Protein AF-A0A2E9RRQ6-F1 (afdb_monomer)

Structure (mmCIF, N/CA/C/O backbone):
data_AF-A0A2E9RRQ6-F1
#
_entry.id   AF-A0A2E9RRQ6-F1
#
loop_
_atom_site.group_PDB
_atom_site.id
_atom_site.type_symbol
_atom_site.label_atom_id
_atom_site.label_alt_id
_atom_site.label_comp_id
_atom_site.label_asym_id
_atom_site.label_entity_id
_atom_site.label_seq_id
_atom_site.pdbx_PDB_ins_code
_atom_site.Cartn_x
_atom_site.Cartn_y
_atom_site.Cartn_z
_atom_site.occupancy
_atom_site.B_iso_or_equiv
_atom_site.auth_seq_id
_atom_site.auth_comp_id
_atom_site.auth_asym_id
_atom_site.auth_atom_id
_atom_site.pdbx_PDB_model_num
ATOM 1 N N . LYS A 1 1 ? 25.629 -6.943 -10.499 1.00 50.38 1 LYS A N 1
ATOM 2 C CA . LYS A 1 1 ? 24.497 -6.344 -11.249 1.00 50.38 1 LYS A CA 1
ATOM 3 C C . LYS A 1 1 ? 23.713 -5.480 -10.271 1.00 50.38 1 LYS A C 1
ATOM 5 O O . LYS A 1 1 ? 23.382 -5.986 -9.208 1.00 50.38 1 LYS A O 1
ATOM 10 N N . GLY A 1 2 ? 23.540 -4.186 -10.554 1.00 58.75 2 GLY A N 1
ATOM 11 C CA . GLY A 1 2 ? 22.683 -3.321 -9.734 1.00 58.75 2 GLY A CA 1
ATOM 12 C C . GLY A 1 2 ? 21.208 -3.732 -9.848 1.00 58.75 2 GLY A C 1
ATOM 13 O O . GLY A 1 2 ? 20.888 -4.549 -10.717 1.00 58.75 2 GLY A O 1
ATOM 14 N N . PRO A 1 3 ? 20.328 -3.212 -8.980 1.00 72.69 3 PRO A N 1
ATOM 15 C CA . PRO A 1 3 ? 18.893 -3.429 -9.127 1.00 72.69 3 PRO A CA 1
ATOM 16 C C . PRO A 1 3 ? 18.411 -2.808 -10.459 1.00 72.69 3 PRO A C 1
ATOM 18 O O . PRO A 1 3 ? 19.005 -1.837 -10.931 1.00 7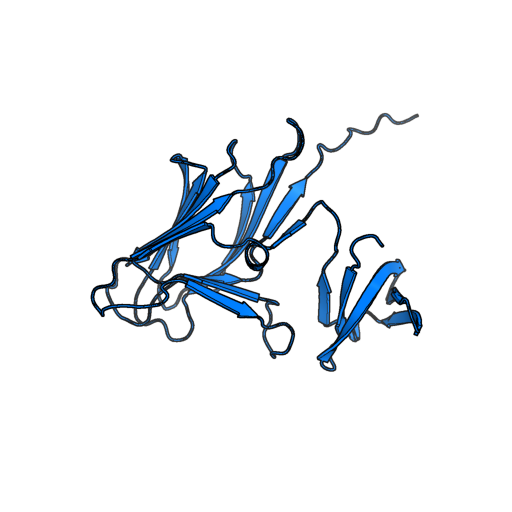2.69 3 PRO A O 1
ATOM 21 N N . MET A 1 4 ? 17.426 -3.438 -11.110 1.00 86.94 4 MET A N 1
ATOM 22 C CA . MET A 1 4 ? 16.889 -3.032 -12.420 1.00 86.94 4 MET A CA 1
ATOM 23 C C . MET A 1 4 ? 15.486 -2.464 -12.258 1.00 86.94 4 MET A C 1
ATOM 25 O O . MET A 1 4 ? 14.703 -3.009 -11.479 1.00 86.94 4 MET A O 1
ATOM 29 N N . ASP A 1 5 ? 15.174 -1.419 -13.021 1.00 90.44 5 ASP A N 1
ATOM 30 C CA . ASP A 1 5 ? 13.829 -0.858 -13.094 1.00 90.44 5 ASP A CA 1
ATOM 31 C C . ASP A 1 5 ? 12.897 -1.875 -13.772 1.00 90.44 5 ASP A C 1
ATOM 33 O O . ASP A 1 5 ? 13.330 -2.655 -14.626 1.00 90.44 5 ASP A O 1
ATOM 37 N N . GLU A 1 6 ? 11.627 -1.886 -13.373 1.00 91.94 6 GLU A N 1
ATOM 38 C CA . GLU A 1 6 ? 10.583 -2.735 -13.950 1.00 91.94 6 GLU A CA 1
ATOM 39 C C . GLU A 1 6 ? 9.545 -1.854 -14.638 1.00 91.94 6 GLU A C 1
ATOM 41 O O . GLU A 1 6 ? 9.095 -0.858 -14.074 1.00 91.94 6 GLU A O 1
ATOM 46 N N . ILE A 1 7 ? 9.145 -2.237 -15.844 1.00 92.06 7 ILE A N 1
ATOM 47 C CA . ILE A 1 7 ? 8.033 -1.617 -16.557 1.00 92.06 7 ILE A CA 1
ATOM 48 C C . ILE A 1 7 ? 6.998 -2.673 -16.910 1.00 92.06 7 ILE A C 1
ATOM 50 O O . ILE A 1 7 ? 7.348 -3.787 -17.306 1.00 92.06 7 ILE A O 1
ATOM 54 N N . GLY A 1 8 ? 5.729 -2.310 -16.775 1.00 91.44 8 GLY A N 1
ATOM 55 C CA . GLY A 1 8 ? 4.613 -3.076 -17.309 1.00 91.44 8 GLY A CA 1
ATOM 56 C C . GLY A 1 8 ? 3.984 -2.334 -18.472 1.00 91.44 8 GLY A C 1
ATOM 57 O O . GLY A 1 8 ? 3.778 -1.122 -18.394 1.00 91.44 8 GLY A O 1
ATOM 58 N N . LEU A 1 9 ? 3.671 -3.058 -19.537 1.00 91.81 9 LEU A N 1
ATOM 59 C CA . LEU A 1 9 ? 2.991 -2.529 -20.711 1.00 91.81 9 LEU A CA 1
ATOM 60 C C . LEU A 1 9 ? 1.482 -2.779 -20.630 1.00 91.81 9 LEU A C 1
ATOM 62 O O . LEU A 1 9 ? 1.013 -3.647 -19.889 1.00 91.81 9 LEU A O 1
ATOM 66 N N . VAL A 1 10 ? 0.716 -2.018 -21.411 1.00 90.12 10 VAL A N 1
ATOM 67 C CA . VAL A 1 10 ? -0.752 -2.148 -21.507 1.00 90.12 10 VAL A CA 1
ATOM 68 C C . VAL A 1 10 ? -1.207 -3.516 -22.026 1.00 90.12 10 VAL A C 1
ATOM 70 O O . VAL A 1 10 ? -2.321 -3.935 -21.738 1.00 90.12 10 VAL A O 1
ATOM 73 N N . ASP A 1 11 ? -0.342 -4.234 -22.746 1.00 88.25 11 ASP A N 1
ATOM 74 C CA . ASP A 1 11 ? -0.597 -5.597 -23.233 1.00 88.25 11 ASP A CA 1
ATOM 75 C C . ASP A 1 11 ? -0.298 -6.695 -22.190 1.00 88.25 11 ASP A C 1
ATOM 77 O O . ASP A 1 11 ? -0.473 -7.882 -22.465 1.00 88.25 11 ASP A O 1
ATOM 81 N N . GLY A 1 12 ? 0.145 -6.310 -20.987 1.00 87.06 12 GLY A N 1
ATOM 82 C CA . GLY A 1 12 ? 0.495 -7.220 -19.896 1.00 87.06 12 GLY A CA 1
ATOM 83 C C . GLY A 1 12 ? 1.952 -7.694 -19.889 1.00 87.06 12 GLY A C 1
ATOM 84 O O . GLY A 1 12 ? 2.351 -8.400 -18.956 1.00 87.06 12 GLY A O 1
ATOM 85 N N . SER A 1 13 ? 2.768 -7.305 -20.872 1.00 90.25 13 SER A N 1
ATOM 86 C CA . SER A 1 13 ? 4.204 -7.601 -20.890 1.00 90.25 13 SER A CA 1
ATOM 87 C C . SER A 1 13 ? 4.929 -6.884 -19.751 1.00 90.25 13 SER A C 1
ATOM 89 O O . SER A 1 13 ? 4.639 -5.729 -19.443 1.00 90.25 13 SER A O 1
ATOM 91 N N . ILE A 1 14 ? 5.912 -7.553 -19.143 1.00 91.69 14 ILE A N 1
ATOM 92 C CA . ILE A 1 14 ? 6.760 -6.980 -18.090 1.00 91.69 14 ILE A CA 1
ATOM 93 C C . ILE A 1 14 ? 8.217 -7.061 -18.537 1.00 91.69 14 ILE A C 1
ATOM 95 O O . ILE A 1 14 ? 8.726 -8.152 -18.801 1.00 91.69 14 ILE A O 1
ATOM 99 N N . LEU A 1 15 ? 8.896 -5.916 -18.579 1.00 92.62 15 LEU A N 1
ATOM 100 C CA . LEU A 1 15 ? 10.305 -5.809 -18.956 1.00 92.62 15 LEU A CA 1
ATOM 101 C C . LEU A 1 15 ? 11.122 -5.235 -17.798 1.00 92.62 15 LEU A C 1
ATOM 103 O O . LEU A 1 15 ? 10.618 -4.468 -16.977 1.00 92.62 15 LEU A O 1
ATOM 107 N N . ARG A 1 16 ? 12.403 -5.614 -17.726 1.00 93.06 16 ARG A N 1
ATOM 108 C CA . ARG A 1 16 ? 13.329 -5.124 -16.697 1.00 93.06 16 ARG A CA 1
ATOM 109 C C . ARG A 1 16 ? 14.632 -4.643 -17.305 1.00 93.06 16 ARG A C 1
ATOM 111 O O . ARG A 1 16 ? 15.228 -5.331 -18.130 1.00 93.06 16 ARG A O 1
ATOM 118 N N . GLY A 1 17 ? 15.099 -3.483 -16.874 1.00 91.69 17 GLY A N 1
ATOM 119 C CA . GLY A 1 17 ? 16.286 -2.863 -17.448 1.00 91.69 17 GLY A CA 1
ATOM 120 C C . GLY A 1 17 ? 16.614 -1.524 -16.813 1.00 91.69 17 GLY A C 1
ATOM 121 O O . GLY A 1 17 ? 16.100 -1.173 -15.753 1.00 91.69 17 GLY A O 1
ATOM 122 N N . LYS A 1 18 ? 17.512 -0.776 -17.447 1.00 91.19 18 LYS A N 1
ATOM 123 C CA . LYS A 1 18 ? 17.811 0.602 -17.052 1.00 91.19 18 LYS A CA 1
ATOM 124 C C . LYS A 1 18 ? 16.865 1.537 -17.797 1.00 91.19 18 LYS A C 1
ATOM 126 O O . LYS A 1 18 ? 16.881 1.532 -19.022 1.00 91.19 18 LYS A O 1
ATOM 131 N N . VAL A 1 19 ? 16.082 2.335 -17.075 1.00 90.81 19 VAL A N 1
ATOM 132 C CA . VAL A 1 19 ? 15.136 3.277 -17.686 1.00 90.81 19 VAL A CA 1
ATOM 133 C C . VAL A 1 19 ? 15.760 4.668 -17.821 1.00 90.81 19 VAL A C 1
ATOM 135 O O . VAL A 1 19 ? 16.215 5.262 -16.837 1.00 90.81 19 VAL A O 1
ATOM 138 N N . GLY A 1 20 ? 15.763 5.178 -19.050 1.00 89.56 20 GLY A N 1
ATOM 139 C CA . GLY A 1 20 ? 15.889 6.590 -19.398 1.00 89.56 20 GLY A CA 1
ATOM 140 C C . GLY A 1 20 ? 14.525 7.160 -19.790 1.00 89.56 20 GLY A C 1
ATOM 141 O O . GLY A 1 20 ? 13.662 6.428 -20.273 1.00 89.56 20 GLY A O 1
ATOM 142 N N . LEU A 1 21 ? 14.325 8.453 -19.544 1.00 86.88 21 LEU A N 1
ATOM 143 C CA . LEU A 1 21 ? 13.133 9.182 -19.973 1.00 86.88 21 LEU A CA 1
ATOM 144 C C . LEU A 1 21 ? 13.556 10.158 -21.069 1.00 86.88 21 LEU A C 1
ATOM 146 O O . LEU A 1 21 ? 14.461 10.957 -20.830 1.00 86.88 21 LEU A O 1
ATOM 150 N N . GLU A 1 22 ? 12.918 10.081 -22.231 1.00 86.69 22 GLU A N 1
ATOM 151 C CA . GLU A 1 22 ? 13.150 10.977 -23.366 1.00 86.69 22 GLU A CA 1
ATOM 152 C C . GLU A 1 22 ? 11.796 11.396 -23.935 1.00 86.69 22 GLU A C 1
ATOM 154 O O . GLU A 1 22 ? 11.050 10.543 -24.406 1.00 86.69 22 GLU A O 1
ATOM 159 N N . ASP A 1 23 ? 11.480 12.690 -23.888 1.00 84.19 23 ASP A N 1
ATOM 160 C CA . ASP A 1 23 ? 10.242 13.285 -24.409 1.00 84.19 23 ASP A CA 1
ATOM 161 C C . ASP A 1 23 ? 8.996 12.389 -24.244 1.00 84.19 23 ASP A C 1
ATOM 163 O O . ASP A 1 23 ? 8.544 12.154 -23.121 1.00 84.19 23 ASP A O 1
ATOM 167 N N . GLU A 1 24 ? 8.446 11.873 -25.351 1.00 86.62 24 GLU A N 1
ATOM 168 C CA . GLU A 1 24 ? 7.221 11.066 -25.395 1.00 86.62 24 GLU A CA 1
ATOM 169 C C . GLU A 1 24 ? 7.442 9.541 -25.258 1.00 86.62 24 GLU A C 1
ATOM 171 O O . GLU A 1 24 ? 6.559 8.739 -25.581 1.00 86.62 24 GLU A O 1
ATOM 176 N N . LYS A 1 25 ? 8.608 9.106 -24.766 1.00 89.56 25 LYS A N 1
ATOM 177 C CA . LYS A 1 25 ? 8.930 7.683 -24.606 1.00 89.56 25 LYS A CA 1
ATOM 178 C C . LYS A 1 25 ? 9.824 7.362 -23.407 1.00 89.56 25 LYS A C 1
ATOM 180 O O . LYS A 1 25 ? 10.592 8.165 -22.878 1.00 89.56 25 LYS A O 1
ATOM 185 N N . ILE A 1 26 ? 9.756 6.098 -23.011 1.00 91.12 26 ILE A N 1
ATOM 186 C CA . ILE A 1 26 ? 10.738 5.436 -22.164 1.00 91.12 26 ILE A CA 1
ATOM 187 C C . ILE A 1 26 ? 11.780 4.761 -23.049 1.00 91.12 26 ILE A C 1
ATOM 189 O O . ILE A 1 26 ? 11.441 3.996 -23.951 1.00 91.12 26 ILE A O 1
ATOM 193 N N . ILE A 1 27 ? 13.052 4.983 -22.725 1.00 93.06 27 ILE A N 1
ATOM 194 C CA . ILE A 1 27 ? 14.171 4.224 -23.279 1.00 93.06 27 ILE A CA 1
ATOM 195 C C . ILE A 1 27 ? 14.565 3.156 -22.268 1.00 93.06 27 ILE A C 1
ATOM 197 O O . ILE A 1 27 ? 15.081 3.463 -21.188 1.00 93.06 27 ILE A O 1
ATOM 201 N N . LEU A 1 28 ? 14.326 1.891 -22.599 1.00 92.69 28 LEU A N 1
ATOM 202 C CA . LEU A 1 28 ? 14.719 0.765 -21.764 1.00 92.69 28 LEU A CA 1
ATOM 203 C C . LEU A 1 28 ? 16.003 0.125 -22.298 1.00 92.69 28 LEU A C 1
ATOM 205 O O . LEU A 1 28 ? 15.992 -0.548 -23.322 1.00 92.69 28 LEU A O 1
ATOM 209 N N . GLY A 1 29 ? 17.090 0.234 -21.536 1.00 91.75 29 GLY A N 1
ATOM 210 C CA . GLY A 1 29 ? 18.272 -0.610 -21.714 1.00 91.75 29 GLY A CA 1
ATOM 211 C C . GLY A 1 29 ? 18.031 -2.003 -21.126 1.00 91.75 29 GLY A C 1
ATOM 212 O O . GLY A 1 29 ? 18.247 -2.215 -19.926 1.00 91.75 29 GLY A O 1
ATOM 213 N N . HIS A 1 30 ? 17.561 -2.941 -21.947 1.00 91.25 30 HIS A N 1
ATOM 214 C CA . HIS A 1 30 ? 17.284 -4.332 -21.601 1.00 91.25 30 HIS A CA 1
ATOM 215 C C . HIS A 1 30 ? 18.533 -5.225 -21.776 1.00 91.25 30 HIS A C 1
ATOM 217 O O . HIS A 1 30 ? 19.213 -5.145 -22.796 1.00 91.25 30 HIS A O 1
ATOM 223 N N . PRO A 1 31 ? 18.829 -6.162 -20.852 1.00 87.25 31 PRO A N 1
ATOM 224 C CA . PRO A 1 31 ? 20.049 -6.979 -20.920 1.00 87.25 31 PRO A CA 1
ATOM 225 C C . PRO A 1 31 ? 20.186 -7.890 -22.149 1.00 87.25 31 PRO A C 1
ATOM 227 O O . PRO A 1 31 ? 21.290 -8.337 -22.437 1.00 87.25 31 PRO A O 1
ATOM 230 N N . VAL A 1 32 ? 19.071 -8.223 -22.807 1.00 88.75 32 VAL A N 1
ATOM 231 C CA . VAL A 1 32 ? 19.022 -9.157 -23.952 1.00 88.75 32 VAL A CA 1
ATOM 232 C C . VAL A 1 32 ? 18.525 -8.486 -25.231 1.00 88.75 32 VAL A C 1
ATOM 234 O O . VAL A 1 32 ? 18.904 -8.894 -26.317 1.00 88.75 32 VAL A O 1
ATOM 237 N N . LEU A 1 33 ? 17.672 -7.468 -25.102 1.00 88.62 33 LEU A N 1
ATOM 238 C CA . LEU A 1 33 ? 17.029 -6.802 -26.243 1.00 88.62 33 LEU A CA 1
ATOM 239 C C . LEU A 1 33 ? 17.749 -5.494 -26.596 1.00 88.62 33 LEU A C 1
ATOM 241 O O . LEU A 1 33 ? 17.264 -4.741 -27.426 1.00 88.62 33 LEU A O 1
ATOM 245 N N . GLU A 1 34 ? 18.874 -5.219 -25.930 1.00 90.44 34 GLU A N 1
ATOM 246 C CA . GLU A 1 34 ? 19.623 -3.968 -26.019 1.00 90.44 34 GLU A CA 1
ATOM 247 C C . GLU A 1 34 ? 18.757 -2.756 -25.663 1.00 90.44 34 GLU A C 1
ATOM 249 O O . GLU A 1 34 ? 18.391 -2.602 -24.500 1.00 90.44 34 GLU A O 1
ATOM 254 N N . THR A 1 35 ? 18.427 -1.899 -26.622 1.00 92.44 35 THR A N 1
ATOM 255 C CA . THR A 1 35 ? 17.617 -0.701 -26.395 1.00 92.44 35 THR A CA 1
ATOM 256 C C . THR A 1 35 ? 16.211 -0.921 -26.931 1.00 92.44 35 THR A C 1
ATOM 258 O O . THR A 1 35 ? 16.030 -1.260 -28.098 1.00 92.44 35 THR A O 1
ATOM 261 N N . VAL A 1 36 ? 15.214 -0.706 -26.076 1.00 92.44 36 VAL A N 1
ATOM 262 C CA . VAL A 1 36 ? 13.797 -0.784 -26.435 1.00 92.44 36 VAL A CA 1
ATOM 263 C C . VAL A 1 36 ? 13.150 0.576 -26.209 1.00 92.44 36 VAL A C 1
ATOM 265 O O . VAL A 1 36 ? 13.147 1.085 -25.086 1.00 92.44 36 VAL A O 1
ATOM 268 N N . ASP A 1 37 ? 12.574 1.125 -27.272 1.00 93.62 37 ASP A N 1
ATOM 269 C CA . ASP A 1 37 ? 11.825 2.379 -27.251 1.00 93.62 37 ASP A CA 1
ATOM 270 C C . ASP A 1 37 ? 10.354 2.091 -26.958 1.00 93.62 37 ASP A C 1
ATOM 272 O O . ASP A 1 37 ? 9.709 1.303 -27.653 1.00 93.62 37 ASP A O 1
ATOM 276 N N . ILE A 1 38 ? 9.824 2.715 -25.909 1.00 93.50 38 ILE A N 1
ATOM 277 C CA . ILE A 1 38 ? 8.493 2.410 -25.383 1.00 93.50 38 ILE A CA 1
ATOM 278 C C . ILE A 1 38 ? 7.701 3.709 -25.284 1.00 93.50 38 ILE A C 1
ATOM 280 O O . ILE A 1 38 ? 7.936 4.490 -24.361 1.00 93.50 38 ILE A O 1
ATOM 284 N N . PRO A 1 39 ? 6.768 3.952 -26.215 1.00 93.25 39 PRO A N 1
ATOM 285 C CA . PRO A 1 39 ? 5.892 5.116 -26.160 1.00 93.25 39 PRO A CA 1
ATOM 286 C C . PRO A 1 39 ? 5.073 5.163 -24.861 1.00 93.25 39 PRO A C 1
ATOM 288 O O . PRO A 1 39 ? 4.692 4.110 -24.330 1.00 93.25 39 PRO A O 1
ATOM 291 N N . TRP A 1 40 ? 4.778 6.362 -24.347 1.00 90.31 40 TRP A N 1
ATOM 292 C CA . TRP A 1 40 ? 4.026 6.518 -23.091 1.00 90.31 40 TRP A CA 1
ATOM 293 C C . TRP A 1 40 ? 2.658 5.839 -23.118 1.00 90.31 40 TRP A C 1
ATOM 295 O O . TRP A 1 40 ? 2.253 5.252 -22.119 1.00 90.31 40 TRP A O 1
ATOM 305 N N . GLU A 1 41 ? 1.964 5.847 -24.255 1.00 91.44 41 GLU A N 1
ATOM 306 C CA . GLU A 1 41 ? 0.649 5.219 -24.414 1.00 91.44 41 GLU A CA 1
ATOM 307 C C . GLU A 1 41 ? 0.688 3.688 -24.318 1.00 91.44 41 GLU A C 1
ATOM 309 O O . GLU A 1 41 ? -0.347 3.039 -24.156 1.00 91.44 41 GLU A O 1
ATOM 314 N N . LYS A 1 42 ? 1.880 3.090 -24.427 1.00 92.56 42 LYS A N 1
ATOM 315 C CA . LYS A 1 42 ? 2.097 1.656 -24.211 1.00 92.56 42 LYS A CA 1
ATOM 316 C C . LYS A 1 42 ? 2.505 1.336 -22.781 1.00 92.56 42 LYS A C 1
ATOM 318 O O . LYS A 1 42 ? 2.440 0.168 -22.393 1.00 92.56 42 LYS A O 1
ATOM 323 N N . LEU A 1 43 ? 2.901 2.335 -21.997 1.00 90.62 43 LEU A N 1
ATOM 324 C CA . LEU A 1 43 ? 3.287 2.156 -20.610 1.00 90.62 43 LEU A CA 1
ATOM 325 C C . LEU A 1 43 ? 2.046 2.034 -19.727 1.00 90.62 43 LEU A C 1
ATOM 327 O O . LEU A 1 43 ? 1.234 2.949 -19.635 1.00 90.62 43 LEU A O 1
ATOM 331 N N . ARG A 1 44 ? 1.940 0.917 -19.010 1.00 89.69 44 ARG A N 1
ATOM 332 C CA . ARG A 1 44 ? 0.971 0.769 -17.923 1.00 89.69 44 ARG A CA 1
ATOM 333 C C . ARG A 1 44 ? 1.559 1.229 -16.595 1.00 89.69 44 ARG A C 1
ATOM 335 O O . ARG A 1 44 ? 0.877 1.898 -15.828 1.00 89.69 44 ARG A O 1
ATOM 342 N N . TYR A 1 45 ? 2.804 0.852 -16.302 1.00 90.25 45 TYR A N 1
ATOM 343 C CA . TYR A 1 45 ? 3.469 1.257 -15.065 1.00 90.25 45 TYR A CA 1
ATOM 344 C C . TYR A 1 45 ? 4.992 1.253 -15.159 1.00 90.25 45 TYR A C 1
ATOM 346 O O . TYR A 1 45 ? 5.580 0.533 -15.965 1.00 90.25 45 TYR A O 1
ATOM 354 N N . LEU A 1 46 ? 5.624 2.007 -14.257 1.00 88.88 46 LEU A N 1
ATOM 355 C CA . LEU A 1 46 ? 7.070 2.060 -14.055 1.00 88.88 46 LEU A CA 1
ATOM 356 C C . LEU A 1 46 ? 7.391 1.963 -12.558 1.00 88.88 46 LEU A C 1
ATOM 358 O O . LEU A 1 46 ? 6.991 2.821 -11.775 1.00 88.88 46 LEU A O 1
ATOM 362 N N . ILE A 1 47 ? 8.167 0.952 -12.172 1.00 87.56 47 ILE A N 1
ATOM 363 C CA . ILE A 1 47 ? 8.762 0.824 -10.840 1.00 87.56 47 ILE A CA 1
ATOM 364 C C . ILE A 1 47 ? 10.255 1.117 -10.964 1.00 87.56 47 ILE A C 1
ATOM 366 O O . ILE A 1 47 ? 11.015 0.354 -11.566 1.00 87.56 47 ILE A O 1
ATOM 370 N N . ARG A 1 48 ? 10.693 2.227 -10.363 1.00 84.88 48 ARG A N 1
ATOM 371 C CA . ARG A 1 48 ? 12.117 2.551 -10.254 1.00 84.88 48 ARG A CA 1
ATOM 372 C C . ARG A 1 48 ? 12.737 1.740 -9.128 1.00 84.88 48 ARG A C 1
ATOM 374 O O . ARG A 1 48 ? 12.246 1.711 -8.005 1.00 84.88 48 ARG A O 1
ATOM 381 N N . SER A 1 49 ? 13.865 1.128 -9.432 1.00 76.56 49 SER A N 1
ATOM 382 C CA . SER A 1 49 ? 14.672 0.320 -8.525 1.00 76.56 49 SER A CA 1
ATOM 383 C C . SER A 1 49 ? 15.688 1.143 -7.729 1.00 76.56 49 SER A C 1
ATOM 385 O O . SER A 1 49 ? 16.635 0.609 -7.136 1.00 76.56 49 SER A O 1
ATOM 387 N N . ASP A 1 50 ? 15.506 2.466 -7.730 1.00 73.81 50 ASP A N 1
ATOM 388 C CA . ASP A 1 50 ? 16.367 3.371 -7.002 1.00 73.81 50 ASP A CA 1
ATOM 389 C C . ASP A 1 50 ? 16.335 3.064 -5.500 1.00 73.81 50 ASP A C 1
ATOM 391 O O . ASP A 1 50 ? 15.418 2.458 -4.945 1.00 73.81 50 ASP A O 1
ATOM 395 N N . LYS A 1 51 ? 17.382 3.482 -4.789 1.00 67.38 51 LYS A N 1
ATOM 396 C CA . LYS A 1 51 ? 17.425 3.257 -3.342 1.00 67.38 51 LYS A CA 1
ATOM 397 C C . LYS A 1 51 ? 16.385 4.108 -2.602 1.00 67.38 51 LYS A C 1
ATOM 399 O O . LYS A 1 51 ? 16.312 3.973 -1.384 1.00 67.38 51 LYS A O 1
ATOM 404 N N . ARG A 1 52 ? 15.710 5.065 -3.251 1.00 77.88 52 ARG A N 1
ATOM 405 C CA . ARG A 1 52 ? 14.890 6.121 -2.632 1.00 77.88 52 ARG A CA 1
ATOM 406 C C . ARG A 1 52 ? 13.419 5.744 -2.503 1.00 77.88 52 ARG A C 1
ATOM 408 O O . ARG A 1 52 ? 12.701 6.517 -1.881 1.00 77.88 52 ARG A O 1
ATOM 415 N N . THR A 1 53 ? 13.005 4.578 -2.989 1.00 83.50 53 THR A N 1
ATOM 416 C CA . THR A 1 53 ? 11.660 4.045 -2.753 1.00 83.50 53 THR A CA 1
ATOM 417 C C . THR A 1 53 ? 11.719 2.633 -2.175 1.00 83.50 53 THR A C 1
ATOM 419 O O . THR A 1 53 ? 12.584 1.835 -2.539 1.00 83.50 53 THR A O 1
ATOM 422 N N . ARG A 1 54 ? 10.821 2.312 -1.238 1.00 85.62 54 ARG A N 1
ATOM 423 C CA . ARG A 1 54 ? 10.625 0.951 -0.711 1.00 85.62 54 ARG A CA 1
ATOM 424 C C . ARG A 1 54 ? 9.142 0.658 -0.561 1.00 85.62 54 ARG A C 1
ATOM 426 O O . ARG A 1 54 ? 8.473 1.348 0.203 1.00 85.62 54 ARG A O 1
ATOM 433 N N . TRP A 1 55 ? 8.655 -0.361 -1.253 1.00 87.12 55 TRP A N 1
ATOM 434 C CA . TRP A 1 55 ? 7.265 -0.800 -1.172 1.00 87.12 55 TRP A CA 1
ATOM 435 C C . TRP A 1 55 ? 7.028 -1.566 0.120 1.00 87.12 55 TRP A C 1
ATOM 437 O O . TRP A 1 55 ? 7.891 -2.333 0.539 1.00 87.12 55 TRP A O 1
ATOM 447 N N . LEU A 1 56 ? 5.868 -1.377 0.748 1.00 83.88 56 LEU A N 1
ATOM 448 C CA . LEU A 1 56 ? 5.516 -2.101 1.972 1.00 83.88 56 LEU A CA 1
ATOM 449 C C . LEU A 1 56 ? 5.410 -3.611 1.712 1.00 83.88 56 LEU A C 1
ATOM 451 O O . LEU A 1 56 ? 5.882 -4.391 2.528 1.00 83.88 56 LEU A O 1
ATOM 455 N N . ASN A 1 57 ? 4.930 -4.003 0.527 1.00 80.88 57 ASN A N 1
ATOM 456 C CA . ASN A 1 57 ? 4.883 -5.398 0.073 1.00 80.88 57 ASN A CA 1
ATOM 457 C C . ASN A 1 57 ? 6.260 -6.073 -0.077 1.00 80.88 57 ASN A C 1
ATOM 459 O O . ASN A 1 57 ? 6.326 -7.298 -0.115 1.00 80.88 57 ASN A O 1
ATOM 463 N N . ASP A 1 58 ? 7.356 -5.306 -0.150 1.00 76.75 58 ASP A N 1
ATOM 464 C CA . ASP A 1 58 ? 8.715 -5.863 -0.219 1.00 76.75 58 ASP A CA 1
ATOM 465 C C . ASP A 1 58 ? 9.304 -6.154 1.171 1.00 76.75 58 ASP A C 1
ATOM 467 O O . ASP A 1 58 ? 10.349 -6.807 1.287 1.00 76.75 58 ASP A O 1
ATOM 471 N N . PHE A 1 59 ? 8.696 -5.634 2.242 1.00 73.44 59 PHE A N 1
ATOM 472 C CA . PHE A 1 59 ? 9.143 -5.935 3.595 1.00 73.44 59 PHE A CA 1
ATOM 473 C C . PHE A 1 59 ? 8.612 -7.308 3.998 1.00 73.44 59 PHE A C 1
ATOM 475 O O . PHE A 1 59 ? 7.424 -7.577 3.897 1.00 73.44 59 PHE A O 1
ATOM 482 N N . GLN A 1 60 ? 9.489 -8.173 4.510 1.00 63.69 60 GLN A N 1
ATOM 483 C CA . GLN A 1 60 ? 9.028 -9.352 5.238 1.00 63.69 60 GLN A CA 1
ATOM 484 C C . GLN A 1 60 ? 8.357 -8.881 6.532 1.00 63.69 60 GLN A C 1
ATOM 486 O O . GLN A 1 60 ? 9.030 -8.282 7.384 1.00 63.69 60 GLN A O 1
ATOM 491 N N . ASP A 1 61 ? 7.058 -9.136 6.683 1.00 60.72 61 ASP A N 1
ATOM 492 C CA . ASP A 1 61 ? 6.320 -8.797 7.898 1.00 60.72 61 ASP A CA 1
ATOM 493 C C . ASP A 1 61 ? 6.959 -9.495 9.090 1.00 60.72 61 ASP A C 1
ATOM 495 O O . ASP A 1 61 ? 7.084 -10.720 9.147 1.00 60.72 61 ASP A O 1
ATOM 499 N N . ARG A 1 62 ? 7.429 -8.708 10.058 1.00 58.38 62 ARG A N 1
ATOM 500 C CA . ARG A 1 62 ? 8.179 -9.274 11.184 1.00 58.38 62 ARG A CA 1
ATOM 501 C C . ARG A 1 62 ? 7.280 -9.858 12.256 1.00 58.38 62 ARG A C 1
ATOM 503 O O . ARG A 1 62 ? 7.711 -10.756 12.976 1.00 58.38 62 ARG A O 1
ATOM 510 N N . LYS A 1 63 ? 6.085 -9.294 12.429 1.00 63.78 63 LYS A N 1
ATOM 511 C CA . LYS A 1 63 ? 5.152 -9.723 13.462 1.00 63.78 63 LYS A CA 1
ATOM 512 C C . LYS A 1 63 ? 3.75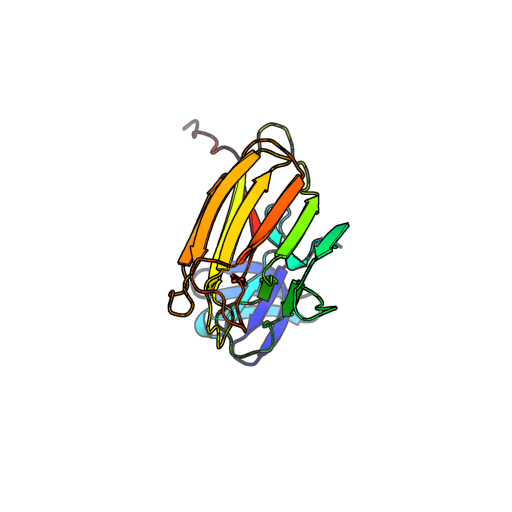1 -9.235 13.146 1.00 63.78 63 LYS A C 1
ATOM 514 O O . LYS A 1 63 ? 3.552 -8.048 12.887 1.00 63.78 63 LYS A O 1
ATOM 519 N N . MET A 1 64 ? 2.817 -10.164 13.235 1.00 67.62 64 MET A N 1
ATOM 520 C CA . MET A 1 64 ? 1.403 -9.928 13.071 1.00 67.62 64 MET A CA 1
ATOM 521 C C . MET A 1 64 ? 0.699 -10.462 14.316 1.00 67.62 64 MET A C 1
ATOM 523 O O . MET A 1 64 ? 0.843 -11.637 14.653 1.00 67.62 64 MET A O 1
ATOM 527 N N . ASP A 1 65 ? -0.026 -9.589 15.004 1.00 70.69 65 ASP A N 1
ATOM 528 C CA . ASP A 1 65 ? -0.888 -9.966 16.121 1.00 70.69 65 ASP A CA 1
ATOM 529 C C . ASP A 1 65 ? -2.343 -9.787 15.637 1.00 70.69 65 ASP A C 1
ATOM 531 O O . ASP A 1 65 ? -2.715 -8.686 15.225 1.00 70.69 65 ASP A O 1
ATOM 535 N N . THR A 1 66 ? -3.142 -10.865 15.623 1.00 71.44 66 THR A N 1
ATOM 536 C CA . THR A 1 66 ? -4.574 -10.831 15.260 1.00 71.44 66 THR A CA 1
ATOM 537 C C . THR A 1 66 ? -5.451 -11.486 16.318 1.00 71.44 66 THR A C 1
ATOM 539 O O . THR A 1 66 ? -5.114 -12.546 16.853 1.00 71.44 66 THR A O 1
ATOM 542 N N . SER A 1 67 ? -6.592 -10.861 16.604 1.00 62.50 67 SER A N 1
ATOM 543 C CA . SER A 1 67 ? -7.618 -11.371 17.517 1.00 62.50 67 SER A CA 1
ATOM 544 C C . SER A 1 67 ? -9.015 -11.138 16.938 1.00 62.50 67 SER A C 1
ATOM 546 O O . SER A 1 67 ? -9.670 -10.148 17.239 1.00 62.50 67 SER A O 1
ATOM 548 N N . GLY A 1 68 ? -9.481 -12.040 16.071 1.00 59.12 68 GLY A N 1
ATOM 549 C CA . GLY A 1 68 ? -10.780 -11.909 15.404 1.00 59.12 68 GLY A CA 1
ATOM 550 C C . GLY A 1 68 ? -11.924 -12.665 16.104 1.00 59.12 68 GLY A C 1
ATOM 551 O O . GLY A 1 68 ? -11.715 -13.794 16.555 1.00 59.12 68 GLY A O 1
ATOM 552 N N . PRO A 1 69 ? -13.161 -12.122 16.128 1.00 55.44 69 PRO A N 1
ATOM 553 C CA . PRO A 1 69 ? -14.333 -12.801 16.699 1.00 55.44 69 PRO A CA 1
ATOM 554 C C . PRO A 1 69 ? -14.805 -14.019 15.882 1.00 55.44 69 PRO A C 1
ATOM 556 O O . PRO A 1 69 ? -15.582 -14.827 16.381 1.00 55.44 69 PRO A O 1
ATOM 559 N N . LEU A 1 70 ? -14.337 -14.164 14.636 1.00 58.47 70 LEU A N 1
ATOM 560 C CA . LEU A 1 70 ? -14.741 -15.218 13.693 1.00 58.47 70 LEU A CA 1
ATOM 561 C C . LEU A 1 70 ? -13.708 -16.357 13.558 1.00 58.47 70 LEU A C 1
ATOM 563 O O . LEU A 1 70 ? -13.820 -17.194 12.666 1.00 58.47 70 LEU A O 1
ATOM 567 N N . GLY A 1 71 ? -12.704 -16.411 14.440 1.00 58.16 71 GLY A N 1
ATOM 568 C CA . GLY A 1 71 ? -11.650 -17.430 14.416 1.00 58.16 71 GLY A CA 1
ATOM 569 C C . GLY A 1 71 ? -10.386 -16.994 13.666 1.00 58.16 71 GLY A C 1
ATOM 570 O O . GLY A 1 71 ? -10.114 -15.804 13.515 1.00 58.16 71 GLY A O 1
ATOM 571 N N . LYS A 1 72 ? -9.566 -17.966 13.241 1.00 56.22 72 LYS A N 1
ATOM 572 C CA . LYS A 1 72 ? -8.282 -17.701 12.569 1.00 56.22 72 LYS A CA 1
ATOM 573 C C . LYS A 1 72 ? -8.516 -17.113 11.175 1.00 56.22 72 LYS A C 1
ATOM 575 O O . LYS A 1 72 ? -8.890 -17.837 10.258 1.00 56.22 72 LYS A O 1
ATOM 580 N N . HIS A 1 73 ? -8.223 -15.830 11.013 1.00 67.94 73 HIS A N 1
ATOM 581 C CA . HIS A 1 73 ? -8.120 -15.148 9.724 1.00 67.94 73 HIS A CA 1
ATOM 582 C C . HIS A 1 73 ? -6.645 -14.780 9.502 1.00 67.94 73 HIS A C 1
ATOM 584 O O . HIS A 1 73 ? -5.981 -14.429 10.480 1.00 67.94 73 HIS A O 1
ATOM 590 N N . PRO A 1 74 ? -6.104 -14.828 8.266 1.00 72.88 74 PRO A N 1
ATOM 591 C CA . PRO A 1 74 ? -4.780 -14.289 7.963 1.00 72.88 74 PRO A CA 1
ATOM 592 C C . PRO A 1 74 ? -4.568 -12.844 8.405 1.00 72.88 74 PRO A C 1
ATOM 594 O O . PRO A 1 74 ? -3.413 -12.476 8.521 1.00 72.88 74 PRO A O 1
ATOM 597 N N . GLY A 1 75 ? -5.635 -12.054 8.628 1.00 84.56 75 GLY A N 1
ATOM 598 C CA . GLY A 1 75 ? -5.666 -10.659 9.104 1.00 84.56 75 GLY A CA 1
ATOM 599 C C . GLY A 1 75 ? -4.935 -9.635 8.223 1.00 84.56 75 GLY A C 1
ATOM 600 O O . GLY A 1 75 ? -5.272 -8.455 8.256 1.00 84.56 75 GLY A O 1
ATOM 601 N N . VAL A 1 76 ? -4.015 -10.089 7.373 1.00 89.19 76 VAL A N 1
ATOM 602 C CA . VAL A 1 76 ? -3.308 -9.332 6.348 1.00 89.19 76 VAL A CA 1
ATOM 603 C C . VAL A 1 76 ? -3.213 -10.173 5.085 1.00 89.19 76 VAL A C 1
ATOM 605 O O . VAL A 1 76 ? -2.923 -11.368 5.151 1.00 89.19 76 VAL A O 1
ATOM 608 N N . GLU A 1 77 ? -3.414 -9.547 3.932 1.00 89.88 77 GLU A N 1
ATOM 609 C CA . GLU A 1 77 ? -3.149 -10.150 2.628 1.00 89.88 77 GLU A CA 1
ATOM 610 C C . GLU A 1 77 ? -2.313 -9.192 1.777 1.00 89.88 77 GLU A C 1
ATOM 612 O O . GLU A 1 77 ? -2.623 -8.007 1.660 1.00 89.88 77 GLU A O 1
ATOM 617 N N . HIS A 1 78 ? -1.263 -9.717 1.148 1.00 90.19 78 HIS A N 1
ATOM 618 C CA . HIS A 1 78 ? -0.446 -8.977 0.190 1.00 90.19 78 HIS A CA 1
ATOM 619 C C . HIS A 1 78 ? -0.921 -9.326 -1.216 1.00 90.19 78 HIS A C 1
ATOM 621 O O . HIS A 1 78 ? -0.761 -10.456 -1.680 1.00 90.19 78 HIS A O 1
ATOM 627 N N . LEU A 1 79 ? -1.549 -8.359 -1.876 1.00 90.88 79 LEU A N 1
ATOM 628 C CA . LEU A 1 79 ? -2.182 -8.535 -3.175 1.00 90.88 79 LEU A CA 1
ATOM 629 C C . LEU A 1 79 ? -1.274 -7.970 -4.269 1.00 90.88 79 LEU A C 1
ATOM 631 O O . LEU A 1 79 ? -0.867 -6.811 -4.203 1.00 90.88 79 LEU A O 1
ATOM 635 N N . ASP A 1 80 ? -0.981 -8.780 -5.287 1.00 89.62 80 ASP A N 1
ATOM 636 C CA . ASP A 1 80 ? -0.215 -8.380 -6.472 1.00 89.62 80 ASP A CA 1
ATOM 637 C C . ASP A 1 80 ? -1.151 -8.228 -7.676 1.00 89.62 80 ASP A C 1
ATOM 639 O O . ASP A 1 80 ? -1.771 -9.188 -8.139 1.00 89.62 80 ASP A O 1
ATOM 643 N N . PHE A 1 81 ? -1.245 -7.007 -8.192 1.00 89.38 81 PHE A N 1
ATOM 644 C CA . PHE A 1 81 ? -2.108 -6.632 -9.307 1.00 89.38 81 PHE A CA 1
ATOM 645 C C . PHE A 1 81 ? -1.324 -6.286 -10.577 1.00 89.38 81 PHE A C 1
ATOM 647 O O . PHE A 1 81 ? -1.900 -5.809 -11.562 1.00 89.38 81 PHE A O 1
ATOM 654 N N . ARG A 1 82 ? -0.017 -6.570 -10.620 1.00 85.19 82 ARG A N 1
ATOM 655 C CA . ARG A 1 82 ? 0.811 -6.312 -11.809 1.00 85.19 82 ARG A CA 1
ATOM 656 C C . ARG A 1 82 ? 0.307 -7.024 -13.060 1.00 85.19 82 ARG A C 1
ATOM 658 O O . ARG A 1 82 ? 0.549 -6.535 -14.155 1.00 85.19 82 ARG A O 1
ATOM 665 N N . LYS A 1 83 ? -0.442 -8.121 -12.919 1.00 82.38 83 LYS A N 1
ATOM 666 C CA . LYS A 1 83 ? -1.085 -8.847 -14.032 1.00 82.38 83 LYS A CA 1
ATOM 667 C C . LYS A 1 83 ? -2.613 -8.722 -14.072 1.00 82.38 83 LYS A C 1
ATOM 669 O O . LYS A 1 83 ? -3.248 -9.394 -14.876 1.00 82.38 83 LYS A O 1
ATOM 674 N N . ALA A 1 84 ? -3.204 -7.921 -13.190 1.00 82.12 84 ALA A N 1
ATOM 675 C CA . ALA A 1 84 ? -4.648 -7.737 -13.114 1.00 82.12 84 ALA A CA 1
ATOM 676 C C . ALA A 1 84 ? -5.060 -6.410 -13.759 1.00 82.12 84 ALA A C 1
ATOM 678 O O . ALA A 1 84 ? -4.288 -5.453 -13.749 1.00 82.12 84 ALA A O 1
ATOM 679 N N . ASP A 1 85 ? -6.297 -6.328 -14.248 1.00 79.88 85 ASP A N 1
ATOM 680 C CA . ASP A 1 85 ? -6.906 -5.065 -14.672 1.00 79.88 85 ASP A CA 1
ATOM 681 C C . ASP A 1 85 ? -7.376 -4.270 -13.443 1.00 79.88 85 ASP A C 1
ATOM 683 O O . ASP A 1 85 ? -8.545 -4.267 -13.048 1.00 79.88 85 ASP A O 1
ATOM 687 N N . LYS A 1 86 ? -6.400 -3.707 -12.731 1.00 82.12 86 LYS A N 1
ATOM 688 C CA . LYS A 1 86 ? -6.593 -2.861 -11.552 1.00 82.12 86 LYS A CA 1
ATOM 689 C C . LYS A 1 86 ? -5.740 -1.598 -11.686 1.00 82.12 86 LYS A C 1
ATOM 691 O O . LYS A 1 86 ? -4.642 -1.676 -12.251 1.00 82.12 86 LYS A O 1
ATOM 696 N N . PRO A 1 87 ? -6.220 -0.460 -11.146 1.00 79.81 87 PRO A N 1
ATOM 697 C CA . PRO A 1 87 ? -5.511 0.816 -11.227 1.00 79.81 87 PRO A CA 1
ATOM 698 C C . PRO A 1 87 ? -4.236 0.847 -10.373 1.00 79.81 87 PRO A C 1
ATOM 700 O O . PRO A 1 87 ? -3.292 1.541 -10.727 1.00 79.81 87 PRO A O 1
ATOM 703 N N . SER A 1 88 ? -4.189 0.084 -9.278 1.00 89.75 88 SER A N 1
ATOM 704 C CA . SER A 1 88 ? -3.000 -0.069 -8.431 1.00 89.75 88 SER A CA 1
ATOM 705 C C . SER A 1 88 ? -2.151 -1.269 -8.845 1.00 89.75 88 SER A C 1
ATOM 707 O O . SER A 1 88 ? -2.703 -2.267 -9.315 1.00 89.75 88 SER A O 1
ATOM 709 N N . LEU A 1 89 ? -0.846 -1.239 -8.574 1.00 90.88 89 LEU A N 1
ATOM 710 C CA . LEU A 1 89 ? 0.066 -2.370 -8.815 1.00 90.88 89 LEU A CA 1
ATOM 711 C C . LEU A 1 89 ? -0.018 -3.430 -7.730 1.00 90.88 89 LEU A C 1
ATOM 713 O O . LEU A 1 89 ? 0.208 -4.609 -7.997 1.00 90.88 89 LEU A O 1
ATOM 717 N N . SER A 1 90 ? -0.328 -3.018 -6.508 1.00 92.06 90 SER A N 1
ATOM 718 C CA . SER A 1 90 ? -0.446 -3.917 -5.370 1.00 92.06 90 SER A CA 1
ATOM 719 C C . SER A 1 90 ? -1.267 -3.292 -4.245 1.00 92.06 90 SER A C 1
ATOM 721 O O . SER A 1 90 ? -1.520 -2.086 -4.248 1.00 92.06 90 SER A O 1
ATOM 723 N N . ALA A 1 91 ? -1.676 -4.098 -3.270 1.00 94.25 91 ALA A N 1
ATOM 724 C CA . ALA A 1 91 ? -2.266 -3.601 -2.031 1.00 94.25 91 ALA A CA 1
ATOM 725 C C . ALA A 1 91 ? -1.832 -4.447 -0.835 1.00 94.25 91 ALA A C 1
ATOM 727 O O . ALA A 1 91 ? -1.655 -5.659 -0.963 1.00 94.25 91 ALA A O 1
ATOM 728 N N . V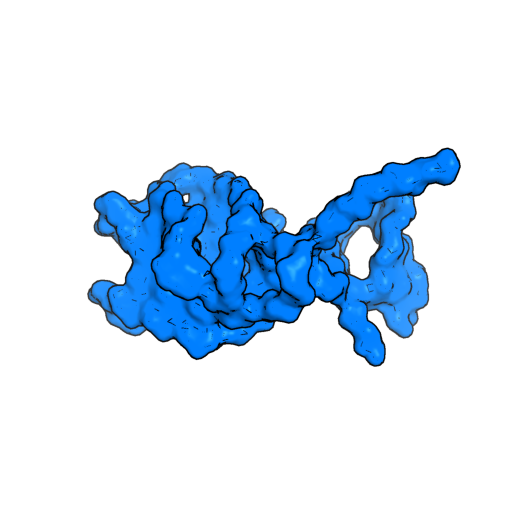AL A 1 92 ? -1.683 -3.803 0.322 1.00 93.88 92 VAL A N 1
ATOM 729 C CA . VAL A 1 92 ? -1.677 -4.488 1.620 1.00 93.88 92 VAL A CA 1
ATOM 730 C C . VAL A 1 92 ? -3.092 -4.389 2.171 1.00 93.88 92 VAL A C 1
ATOM 732 O O . VAL A 1 92 ? -3.525 -3.306 2.568 1.00 93.88 92 VAL A O 1
ATOM 735 N N . ARG A 1 93 ? -3.823 -5.499 2.168 1.00 94.00 93 ARG A N 1
ATOM 736 C CA . ARG A 1 93 ? -5.143 -5.597 2.788 1.00 94.00 93 ARG A CA 1
ATOM 737 C C . ARG A 1 93 ? -4.976 -5.913 4.257 1.00 94.00 93 ARG A C 1
ATOM 739 O O . ARG A 1 93 ? -4.293 -6.875 4.587 1.00 94.00 93 ARG A O 1
ATOM 746 N N . VAL A 1 94 ? -5.622 -5.152 5.129 1.00 93.88 94 VAL A N 1
ATOM 747 C CA . VAL A 1 94 ? -5.557 -5.342 6.580 1.00 93.88 94 VAL A CA 1
ATOM 748 C C . VAL A 1 94 ? -6.971 -5.388 7.145 1.00 93.88 94 VAL A C 1
ATOM 750 O O . VAL A 1 94 ? -7.764 -4.462 6.968 1.00 93.88 94 VAL A O 1
ATOM 753 N N . PHE A 1 95 ? -7.293 -6.479 7.828 1.00 92.62 95 PHE A N 1
ATOM 754 C CA . PHE A 1 95 ? -8.589 -6.683 8.466 1.00 92.62 95 PHE A CA 1
ATOM 755 C C . PHE A 1 95 ? -8.577 -6.159 9.910 1.00 92.62 95 PHE A C 1
ATOM 757 O O . PHE A 1 95 ? -7.511 -6.105 10.529 1.00 92.62 95 PHE A O 1
ATOM 764 N N . PRO A 1 96 ? -9.740 -5.800 10.481 1.00 92.44 96 PRO A N 1
ATOM 765 C CA . PRO A 1 96 ? -9.849 -5.373 11.871 1.00 92.44 96 PRO A CA 1
ATOM 766 C C . PRO A 1 96 ? -9.220 -6.332 12.875 1.00 92.44 96 PRO A C 1
ATOM 768 O O . PRO A 1 96 ? -9.140 -7.539 12.639 1.00 92.44 96 PRO A O 1
ATOM 771 N N . GLN A 1 97 ? -8.844 -5.776 14.028 1.00 90.94 97 GLN A N 1
ATOM 772 C CA . GLN A 1 97 ? -8.137 -6.467 15.101 1.00 90.94 97 GLN A CA 1
ATOM 773 C C . GLN A 1 97 ? -6.796 -7.035 14.630 1.00 90.94 97 GLN A C 1
ATOM 775 O O . GLN A 1 97 ? -6.425 -8.152 14.994 1.00 90.94 97 GLN A O 1
ATOM 780 N N . THR A 1 98 ? -6.080 -6.269 13.805 1.00 90.75 98 THR A N 1
ATOM 781 C CA . THR A 1 98 ? -4.769 -6.650 13.278 1.00 90.75 98 THR A CA 1
ATOM 782 C C . THR A 1 98 ? -3.756 -5.547 13.521 1.00 90.75 98 THR A C 1
ATOM 784 O O . THR A 1 98 ? -4.004 -4.380 13.214 1.00 90.75 98 THR A O 1
ATOM 787 N N . VAL A 1 99 ? -2.584 -5.933 14.027 1.00 92.00 99 VAL A N 1
ATOM 788 C CA . VAL A 1 99 ? -1.420 -5.052 14.160 1.00 92.00 99 VAL A CA 1
ATOM 789 C C . VAL A 1 99 ? -0.269 -5.594 13.322 1.00 92.00 99 VAL A C 1
ATOM 791 O O . VAL A 1 99 ? 0.269 -6.669 13.594 1.00 92.00 99 VAL A O 1
ATOM 794 N N . LEU A 1 100 ? 0.131 -4.806 12.332 1.00 90.94 100 LEU A N 1
ATOM 795 C CA . LEU A 1 100 ? 1.260 -5.025 11.437 1.00 90.94 100 LEU A CA 1
ATOM 796 C C . LEU A 1 100 ? 2.459 -4.188 11.862 1.00 90.94 100 LEU A C 1
ATOM 798 O O . LEU A 1 100 ? 2.323 -2.998 12.147 1.00 90.94 100 LEU A O 1
ATOM 802 N N . ARG A 1 101 ? 3.651 -4.790 11.877 1.00 91.69 101 ARG A N 1
ATOM 803 C CA . ARG A 1 101 ? 4.892 -4.114 12.282 1.00 91.69 101 ARG A CA 1
ATOM 804 C C . ARG A 1 101 ? 5.985 -4.266 11.230 1.00 91.69 101 ARG A C 1
ATOM 806 O O . ARG A 1 101 ? 6.490 -5.365 10.997 1.00 91.69 101 ARG A O 1
ATOM 813 N N . TYR A 1 102 ? 6.420 -3.134 10.686 1.00 89.62 102 TYR A N 1
ATOM 814 C CA . TYR A 1 102 ? 7.491 -3.026 9.701 1.00 89.62 102 TYR A CA 1
ATOM 815 C C . TYR A 1 102 ? 8.732 -2.389 10.314 1.00 89.62 102 TYR A C 1
ATOM 817 O O . TYR A 1 102 ? 8.674 -1.287 10.862 1.00 89.62 102 TYR A O 1
ATOM 825 N N . LYS A 1 103 ? 9.886 -3.042 10.147 1.00 87.94 103 LYS A N 1
ATOM 826 C CA . LYS A 1 103 ? 11.178 -2.426 10.459 1.00 87.94 103 LYS A CA 1
ATOM 827 C C . LYS A 1 103 ? 11.684 -1.668 9.238 1.00 87.94 103 LYS A C 1
ATOM 829 O O . LYS A 1 103 ? 12.178 -2.259 8.280 1.00 87.94 103 LYS A O 1
ATOM 834 N N . LEU A 1 104 ? 11.559 -0.352 9.286 1.00 86.19 104 LEU A N 1
ATOM 835 C CA . LEU A 1 104 ? 11.963 0.548 8.223 1.00 86.19 104 LEU A CA 1
ATOM 836 C C . LEU A 1 104 ? 13.491 0.657 8.145 1.00 86.19 104 LEU A C 1
ATOM 838 O O . LEU A 1 104 ? 14.170 0.659 9.178 1.00 86.19 104 LEU A O 1
ATOM 842 N N . PRO A 1 105 ? 14.062 0.814 6.938 1.00 78.62 105 PRO A N 1
ATOM 843 C CA . PRO A 1 105 ? 15.482 1.056 6.807 1.00 78.62 105 PRO A CA 1
ATOM 844 C C . PRO A 1 105 ? 15.802 2.470 7.300 1.00 78.62 105 PRO A C 1
ATOM 846 O O . PRO A 1 105 ? 15.129 3.447 6.952 1.00 78.62 105 PRO A O 1
ATOM 849 N N . THR A 1 106 ? 16.871 2.591 8.079 1.00 69.44 106 THR A N 1
ATOM 850 C CA . THR A 1 106 ? 17.517 3.875 8.348 1.00 69.44 106 THR A CA 1
ATOM 851 C C . THR A 1 106 ? 18.381 4.244 7.156 1.00 69.44 106 THR A C 1
ATOM 853 O O . THR A 1 106 ? 19.301 3.502 6.803 1.00 69.44 106 THR A O 1
ATOM 856 N N . LYS A 1 107 ? 18.119 5.401 6.559 1.00 64.62 107 LYS A N 1
ATOM 857 C CA . LYS A 1 107 ? 19.161 6.133 5.835 1.00 64.62 107 LYS A CA 1
ATOM 858 C C . LYS A 1 107 ? 19.647 7.285 6.707 1.00 64.62 107 LYS A C 1
ATOM 860 O O . LYS A 1 107 ? 19.074 7.489 7.772 1.00 64.62 107 LYS A O 1
ATOM 865 N N . GLY A 1 108 ? 20.750 7.925 6.317 1.00 60.72 108 GLY A N 1
ATOM 866 C CA . GLY A 1 108 ? 21.486 8.892 7.139 1.00 60.72 108 GLY A CA 1
ATOM 867 C C . GLY A 1 108 ? 20.599 9.928 7.840 1.00 60.72 108 GLY A C 1
ATOM 868 O O . GLY A 1 108 ? 19.477 10.185 7.418 1.00 60.72 108 GLY A O 1
ATOM 869 N N . GLN A 1 109 ? 21.123 10.528 8.912 1.00 54.59 109 GLN A N 1
ATOM 870 C CA . GLN A 1 109 ? 20.379 11.359 9.876 1.00 54.59 109 GLN A CA 1
ATOM 871 C C . GLN A 1 109 ? 19.535 12.508 9.279 1.00 54.59 109 GLN A C 1
ATOM 873 O O . GLN A 1 109 ? 18.643 12.991 9.968 1.00 54.59 109 GLN A O 1
ATOM 878 N N . ASN A 1 110 ? 19.768 12.906 8.023 1.00 59.56 110 ASN A N 1
ATOM 879 C CA . ASN A 1 110 ? 19.102 14.035 7.366 1.00 59.56 110 ASN A CA 1
ATOM 880 C C . ASN A 1 110 ? 18.062 13.641 6.304 1.00 59.56 110 ASN A C 1
ATOM 882 O O . ASN A 1 110 ? 17.493 14.526 5.667 1.00 59.56 110 ASN A O 1
ATOM 886 N N . ASP A 1 111 ? 17.809 12.349 6.079 1.00 68.75 111 ASP A N 1
ATOM 887 C CA . ASP A 1 111 ? 16.810 11.950 5.089 1.00 68.75 111 ASP A CA 1
ATOM 888 C C . ASP A 1 111 ? 15.399 11.982 5.692 1.00 68.75 111 ASP A C 1
ATOM 890 O O . ASP A 1 111 ? 15.068 11.212 6.602 1.00 68.75 111 ASP A O 1
ATOM 894 N N . SER A 1 112 ? 14.531 12.826 5.136 1.00 82.00 112 SER A N 1
ATOM 895 C CA . SER A 1 112 ? 13.101 12.791 5.432 1.00 82.00 112 SER A CA 1
ATOM 896 C C . SER A 1 112 ? 12.431 11.653 4.659 1.00 82.00 112 SER A C 1
ATOM 898 O O . SER A 1 112 ? 12.780 11.338 3.518 1.00 82.00 112 SER A O 1
ATOM 900 N N . ARG A 1 113 ? 11.477 10.985 5.311 1.00 88.75 113 ARG A N 1
ATOM 901 C CA . ARG A 1 113 ? 10.700 9.887 4.726 1.00 88.75 113 ARG A CA 1
ATOM 902 C C . ARG A 1 113 ? 9.240 10.283 4.661 1.00 88.75 113 ARG A C 1
ATOM 904 O O . ARG A 1 113 ? 8.722 10.879 5.602 1.00 88.75 113 ARG A O 1
ATOM 911 N N . VAL A 1 114 ? 8.577 9.880 3.591 1.00 92.19 114 VAL A N 1
ATOM 912 C CA . VAL A 1 114 ? 7.142 10.072 3.388 1.00 92.19 114 VAL A CA 1
ATOM 913 C C . VAL A 1 114 ? 6.515 8.716 3.092 1.00 92.19 114 VAL A C 1
ATOM 915 O O . VAL A 1 114 ? 7.022 7.981 2.247 1.00 92.19 114 VAL A O 1
ATOM 918 N N . LEU A 1 115 ? 5.429 8.380 3.787 1.00 94.12 115 LEU A N 1
ATOM 919 C CA . LEU A 1 115 ? 4.584 7.237 3.462 1.00 94.12 115 LEU A CA 1
ATOM 920 C C . LEU A 1 115 ? 3.551 7.711 2.454 1.00 94.12 115 LEU A C 1
ATOM 922 O O . LEU A 1 115 ? 2.827 8.673 2.717 1.00 94.12 115 LEU A O 1
ATOM 926 N N . ARG A 1 116 ? 3.480 7.024 1.322 1.00 95.56 116 ARG A 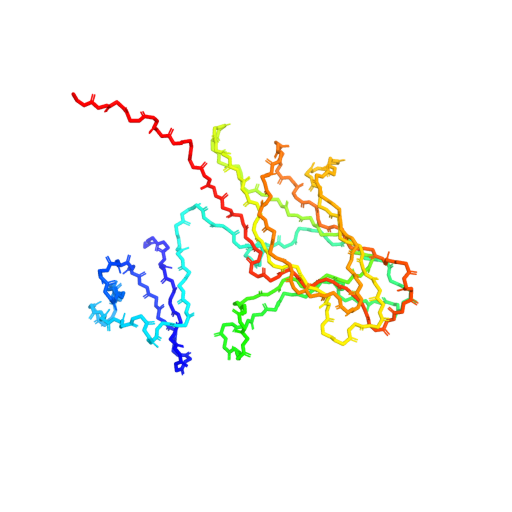N 1
ATOM 927 C CA . ARG A 1 116 ? 2.482 7.259 0.285 1.00 95.56 116 ARG A CA 1
ATOM 928 C C . ARG A 1 116 ? 1.678 5.996 0.067 1.00 95.56 116 ARG A C 1
ATOM 930 O O . ARG A 1 116 ? 2.256 4.917 -0.020 1.00 95.56 116 ARG A O 1
ATOM 937 N N . THR A 1 117 ? 0.363 6.133 0.010 1.00 96.88 117 THR A N 1
ATOM 938 C CA . THR A 1 117 ? -0.568 5.041 -0.296 1.00 96.88 117 THR A CA 1
ATOM 939 C C . THR A 1 117 ? -1.934 5.619 -0.645 1.00 96.88 117 THR A C 1
ATOM 941 O O . THR A 1 117 ? -2.247 6.739 -0.234 1.00 96.88 117 THR A O 1
ATOM 944 N N . SER A 1 118 ? -2.749 4.863 -1.373 1.00 97.19 118 SER A N 1
ATOM 945 C CA . SER A 1 118 ? -4.185 5.124 -1.464 1.00 97.19 118 SER A CA 1
ATOM 946 C C . SER A 1 118 ? -4.926 4.202 -0.502 1.00 97.19 118 SER A C 1
ATOM 948 O O . SER A 1 118 ? -4.753 2.987 -0.556 1.00 97.19 118 SER A O 1
ATOM 950 N N . LEU A 1 119 ? -5.738 4.773 0.380 1.00 97.81 119 LEU A N 1
ATOM 951 C CA . LEU A 1 119 ? -6.553 4.038 1.337 1.00 97.81 119 LEU A CA 1
ATOM 952 C C . LEU A 1 119 ? -7.956 3.842 0.778 1.00 97.81 119 LEU A C 1
ATOM 954 O O . LEU A 1 119 ? -8.576 4.803 0.328 1.00 97.81 119 LEU A O 1
ATOM 958 N N . SER A 1 120 ? -8.469 2.623 0.849 1.00 97.50 120 SER A N 1
ATOM 959 C CA . SER A 1 120 ? -9.849 2.305 0.486 1.00 97.50 120 SER A CA 1
ATOM 960 C C . SER A 1 120 ? -10.425 1.250 1.437 1.00 97.50 120 SER A C 1
ATOM 962 O O . SER A 1 120 ? -9.674 0.463 2.026 1.00 97.50 120 SER A O 1
ATOM 964 N N . PRO A 1 121 ? -11.753 1.208 1.630 1.00 97.31 121 PRO A N 1
ATOM 965 C CA . PRO A 1 121 ? -12.400 0.052 2.235 1.00 97.31 121 PRO A CA 1
ATOM 966 C C . PRO A 1 121 ? -12.162 -1.190 1.375 1.00 97.31 121 PRO A C 1
ATOM 968 O O . PRO A 1 121 ? -12.117 -1.108 0.145 1.00 97.31 121 PRO A O 1
ATOM 971 N N . VAL A 1 122 ? -12.069 -2.361 2.006 1.00 94.94 122 VAL A N 1
ATOM 972 C CA . VAL A 1 122 ? -12.000 -3.619 1.245 1.00 94.94 122 VAL A CA 1
ATOM 973 C C . VAL A 1 122 ? -13.225 -3.770 0.321 1.00 94.94 122 VAL A C 1
ATOM 975 O O . VAL A 1 122 ? -14.340 -3.405 0.706 1.00 94.94 122 VAL A O 1
ATOM 978 N N . PRO A 1 123 ? -13.076 -4.344 -0.887 1.00 92.19 123 PRO A N 1
ATOM 979 C CA . PRO A 1 123 ? -14.192 -4.578 -1.793 1.00 92.19 123 PRO A CA 1
ATOM 980 C C . PRO A 1 123 ? -15.311 -5.382 -1.128 1.00 92.19 123 PRO A C 1
ATOM 982 O O . PRO A 1 123 ? -15.070 -6.439 -0.545 1.00 92.19 123 PRO A O 1
ATOM 985 N N . GLY A 1 124 ? -16.542 -4.887 -1.249 1.00 93.12 124 GLY A N 1
ATOM 986 C CA . GLY A 1 124 ? -17.716 -5.512 -0.640 1.00 93.12 124 GLY A CA 1
ATOM 987 C C . GLY A 1 124 ? -17.846 -5.282 0.866 1.00 93.12 124 GLY A C 1
ATOM 988 O O . GLY A 1 124 ? -18.651 -5.975 1.484 1.00 93.12 124 GLY A O 1
ATOM 989 N N . SER A 1 125 ? -17.083 -4.346 1.454 1.00 94.19 125 SER A N 1
ATOM 990 C CA . SER A 1 125 ? -17.212 -3.983 2.868 1.00 94.19 125 SER A CA 1
ATOM 991 C C . SER A 1 125 ? -18.669 -3.678 3.232 1.00 94.19 125 SER A C 1
ATOM 993 O O . SER A 1 125 ? -19.369 -2.968 2.515 1.00 94.19 125 SER A O 1
ATOM 995 N N . LEU A 1 126 ? -19.124 -4.219 4.359 1.00 94.44 126 LEU A N 1
ATOM 996 C CA . LEU A 1 126 ? -20.434 -3.962 4.957 1.00 94.44 126 LEU A CA 1
ATOM 997 C C . LEU A 1 126 ? -20.325 -3.187 6.271 1.00 94.44 126 LEU A C 1
ATOM 999 O O . LEU A 1 126 ? -21.351 -2.770 6.810 1.00 94.44 126 LEU A O 1
ATOM 1003 N N . GLY A 1 127 ? -19.116 -3.055 6.816 1.00 94.50 127 GLY A N 1
ATOM 1004 C CA . GLY A 1 127 ? -18.827 -2.330 8.047 1.00 94.50 127 GLY A CA 1
ATOM 1005 C C . GLY A 1 127 ? -17.708 -1.315 7.871 1.00 94.50 127 GLY A C 1
ATOM 1006 O O . GLY A 1 127 ? -17.090 -1.215 6.809 1.00 94.50 127 GLY A O 1
ATOM 1007 N N . ASP A 1 128 ? -17.448 -0.588 8.947 1.00 96.75 128 ASP A N 1
ATOM 1008 C CA . ASP A 1 128 ? -16.429 0.453 8.975 1.00 96.75 128 ASP A CA 1
ATOM 1009 C C . ASP A 1 128 ? -15.124 -0.110 9.545 1.00 96.75 128 ASP A C 1
ATOM 1011 O O . ASP A 1 128 ? -15.131 -1.021 10.382 1.00 96.75 128 ASP A O 1
ATOM 1015 N N . ALA A 1 129 ? -13.999 0.474 9.149 1.00 96.94 129 ALA A N 1
ATOM 1016 C CA . ALA A 1 129 ? -12.684 0.145 9.680 1.00 96.94 129 ALA A CA 1
ATOM 1017 C C . ALA A 1 129 ? -11.944 1.417 10.099 1.00 96.94 129 ALA A C 1
ATOM 1019 O O . ALA A 1 129 ? -12.022 2.450 9.441 1.00 96.94 129 ALA A O 1
ATOM 1020 N N . THR A 1 130 ? -11.199 1.344 11.195 1.00 98.06 130 THR A N 1
ATOM 1021 C CA . THR A 1 130 ? -10.304 2.417 11.631 1.00 98.06 130 THR A CA 1
ATOM 1022 C C . THR A 1 130 ? -8.872 1.985 11.394 1.00 98.06 130 THR A C 1
ATOM 1024 O O . THR A 1 130 ? -8.440 0.991 11.969 1.00 98.06 130 THR A O 1
ATOM 1027 N N . ILE A 1 131 ? -8.131 2.739 10.587 1.00 98.06 131 ILE A N 1
ATOM 1028 C CA . ILE A 1 131 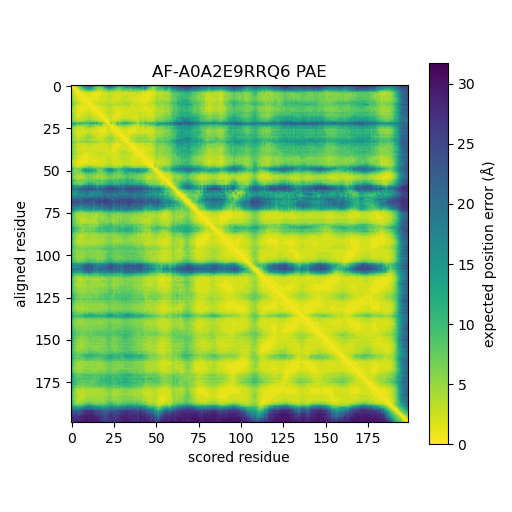? -6.688 2.576 10.422 1.00 98.06 131 ILE A CA 1
ATOM 1029 C C . ILE A 1 131 ? -5.948 3.588 11.293 1.00 98.06 131 ILE A C 1
ATOM 1031 O O . ILE A 1 131 ? -6.235 4.785 11.271 1.00 98.06 131 ILE A O 1
ATOM 1035 N N . THR A 1 132 ? -4.959 3.101 12.030 1.00 98.19 132 THR A N 1
ATOM 1036 C CA . THR A 1 132 ? -4.016 3.899 12.809 1.00 98.19 132 THR A CA 1
ATOM 1037 C C . THR A 1 132 ? -2.602 3.595 12.333 1.00 98.19 132 THR A C 1
ATOM 1039 O O . THR A 1 132 ? -2.193 2.436 12.250 1.00 98.19 132 THR A O 1
ATOM 1042 N N . LEU A 1 133 ? -1.829 4.646 12.064 1.00 97.44 133 LEU A N 1
ATOM 1043 C CA . LEU A 1 133 ? -0.408 4.560 11.753 1.00 97.44 133 LEU A CA 1
ATOM 1044 C C . LEU A 1 133 ? 0.400 5.159 12.901 1.00 97.44 133 LEU A C 1
ATOM 1046 O O . LEU A 1 133 ? 0.169 6.291 13.338 1.00 97.44 133 LEU A O 1
ATOM 1050 N N . SER A 1 134 ? 1.369 4.388 13.380 1.00 95.88 134 SER A N 1
ATOM 1051 C CA . SER A 1 134 ? 2.279 4.798 14.447 1.00 95.88 134 SER A CA 1
ATOM 1052 C C . SER A 1 134 ? 3.727 4.513 14.079 1.00 95.88 134 SER A C 1
ATOM 1054 O O . SER A 1 134 ? 4.016 3.592 13.321 1.00 95.88 134 SER A O 1
ATOM 1056 N N . LEU A 1 135 ? 4.654 5.293 14.629 1.00 92.50 135 LEU A N 1
ATOM 1057 C CA . LEU A 1 135 ? 6.084 4.993 14.598 1.00 92.50 135 LEU A CA 1
ATOM 1058 C C . LEU A 1 135 ? 6.544 4.689 16.026 1.00 92.50 135 LEU A C 1
ATOM 1060 O O . LEU A 1 135 ? 6.511 5.554 16.905 1.00 92.50 135 LEU A O 1
ATOM 1064 N N . GLY A 1 136 ? 6.914 3.434 16.280 1.00 86.25 136 GLY A N 1
ATOM 1065 C CA . GLY A 1 136 ? 7.041 2.899 17.631 1.00 86.25 136 GLY A CA 1
ATOM 1066 C C . GLY A 1 136 ? 5.697 2.973 18.357 1.00 86.25 136 GLY A C 1
ATOM 1067 O O . GLY A 1 136 ? 4.726 2.354 17.933 1.00 86.25 136 GLY A O 1
ATOM 1068 N N . ASN A 1 137 ? 5.641 3.769 19.426 1.00 85.62 137 ASN A N 1
ATOM 1069 C CA . ASN A 1 137 ? 4.430 3.978 20.231 1.00 85.62 137 ASN A CA 1
ATOM 1070 C C . ASN A 1 137 ? 3.756 5.335 19.962 1.00 85.62 137 ASN A C 1
ATOM 1072 O O . ASN A 1 137 ? 2.841 5.717 20.687 1.00 85.62 137 ASN A O 1
ATOM 1076 N N . LYS A 1 138 ? 4.232 6.097 18.968 1.00 92.88 138 LYS A N 1
ATOM 1077 C CA . LYS A 1 138 ? 3.694 7.420 18.648 1.00 92.88 138 LYS A CA 1
ATOM 1078 C C . LYS A 1 138 ? 2.764 7.335 17.446 1.00 92.88 138 LYS A C 1
ATOM 1080 O O . LYS A 1 138 ? 3.237 7.171 16.322 1.00 92.88 138 LYS A O 1
ATOM 1085 N N . GLU A 1 139 ? 1.469 7.494 17.694 1.00 96.50 139 GLU A N 1
ATOM 1086 C CA . GLU A 1 139 ? 0.475 7.712 16.643 1.00 96.50 139 GLU A CA 1
ATOM 1087 C C . GLU A 1 139 ? 0.794 9.010 15.892 1.00 96.50 139 GLU A C 1
ATOM 1089 O O . GLU A 1 139 ? 1.114 10.037 16.498 1.00 96.50 139 GLU A O 1
ATOM 1094 N N . PHE A 1 140 ? 0.742 8.950 14.565 1.00 95.75 140 PHE A N 1
ATOM 1095 C CA . PHE A 1 140 ? 0.898 10.126 13.707 1.00 95.75 140 PHE A CA 1
ATOM 1096 C C . PHE A 1 140 ? -0.228 10.268 12.680 1.00 95.75 140 PHE A C 1
ATOM 1098 O O . PHE A 1 140 ? -0.332 11.312 12.040 1.00 95.75 140 PHE A O 1
ATOM 1105 N N . TYR A 1 141 ? -1.063 9.242 12.512 1.00 97.88 141 TYR A N 1
ATOM 1106 C CA . TYR A 1 141 ? -2.232 9.289 11.647 1.00 97.88 141 TYR A CA 1
ATOM 1107 C C . TYR A 1 141 ? -3.289 8.301 12.128 1.00 97.88 141 TYR A C 1
ATOM 1109 O O . TYR A 1 141 ? -2.966 7.178 12.516 1.00 97.88 141 TYR A O 1
ATOM 1117 N N . LYS A 1 142 ? -4.552 8.712 12.056 1.00 97.94 142 LYS A N 1
ATOM 1118 C CA . LYS A 1 142 ? -5.711 7.877 12.349 1.00 97.94 142 LYS A CA 1
ATOM 1119 C C . LYS A 1 142 ? -6.866 8.288 11.451 1.00 97.94 142 LYS A C 1
ATOM 1121 O O . LYS A 1 142 ? -7.144 9.480 11.318 1.00 97.94 142 LYS A O 1
ATOM 1126 N N . LYS A 1 143 ? -7.544 7.311 10.856 1.00 97.62 143 LYS A N 1
ATOM 1127 C CA . LYS A 1 143 ? -8.685 7.543 9.970 1.00 97.62 143 LYS A CA 1
ATOM 1128 C C . LYS A 1 143 ? -9.710 6.431 10.121 1.00 97.62 143 LYS A C 1
ATOM 1130 O O . LYS A 1 143 ? -9.359 5.257 10.140 1.00 97.62 143 LYS A O 1
ATOM 1135 N N . GLU A 1 144 ? -10.974 6.820 10.208 1.00 97.44 144 GLU A N 1
ATOM 1136 C CA . GLU A 1 144 ? -12.112 5.915 10.054 1.00 97.44 144 GLU A CA 1
ATOM 1137 C C . GLU A 1 144 ? -12.544 5.929 8.583 1.00 97.44 144 GLU A C 1
ATOM 1139 O O . GLU A 1 144 ? -12.675 7.000 7.984 1.00 97.44 144 GLU A O 1
ATOM 1144 N N . LEU A 1 145 ? -12.723 4.741 8.015 1.00 97.38 145 LEU A N 1
ATOM 1145 C CA . LEU A 1 145 ? -13.206 4.492 6.664 1.00 97.38 145 LEU A CA 1
ATOM 1146 C C . LEU A 1 145 ? -14.540 3.760 6.780 1.00 97.38 145 LEU A C 1
ATOM 1148 O O . LEU A 1 145 ? -14.601 2.667 7.349 1.00 97.38 145 LEU A O 1
ATOM 1152 N N . SER A 1 146 ? -15.601 4.370 6.257 1.00 97.19 146 SER A N 1
ATOM 1153 C CA . SER A 1 146 ? -16.893 3.698 6.128 1.00 97.19 146 SER A CA 1
ATOM 1154 C C . SER A 1 146 ? -16.885 2.721 4.958 1.00 97.19 146 SER A C 1
ATOM 1156 O O . SER A 1 146 ? -16.072 2.857 4.045 1.00 97.19 146 SER A O 1
ATOM 1158 N N . ALA A 1 147 ? -17.819 1.772 4.940 1.00 95.00 147 ALA A N 1
ATOM 1159 C CA . ALA A 1 147 ? -17.983 0.832 3.826 1.00 95.00 147 ALA A CA 1
ATOM 1160 C C . ALA A 1 147 ? -18.141 1.513 2.447 1.00 95.00 147 ALA A C 1
ATOM 1162 O O . ALA A 1 147 ? -17.748 0.954 1.427 1.00 95.00 147 ALA A O 1
ATOM 1163 N N . GLU A 1 148 ? -18.701 2.721 2.429 1.00 94.94 148 GLU A N 1
ATOM 1164 C CA . GLU A 1 148 ? -19.003 3.521 1.241 1.00 94.94 148 GLU A CA 1
ATOM 1165 C C . GLU A 1 148 ? -17.930 4.580 0.936 1.00 94.94 148 GLU A C 1
ATOM 1167 O O . GLU A 1 148 ? -18.101 5.383 0.020 1.00 94.94 148 GLU A O 1
ATOM 1172 N N . SER A 1 149 ? -16.845 4.628 1.716 1.00 95.75 149 SER A N 1
ATOM 1173 C CA . SER A 1 149 ? -15.785 5.617 1.515 1.00 95.75 149 SER A CA 1
ATOM 1174 C C . SER A 1 149 ? -15.095 5.420 0.165 1.00 95.75 149 SER A C 1
ATOM 1176 O O . SER A 1 149 ? -14.721 4.307 -0.207 1.00 95.75 149 SER A O 1
ATOM 1178 N N . GLU A 1 150 ? -14.890 6.522 -0.555 1.00 94.56 150 GLU A N 1
ATOM 1179 C CA . GLU A 1 150 ? -14.067 6.532 -1.762 1.00 94.56 150 GLU A CA 1
ATOM 1180 C C . GLU A 1 150 ? -12.580 6.367 -1.423 1.00 94.56 150 GLU A C 1
ATOM 1182 O O . GLU A 1 150 ? -12.138 6.609 -0.297 1.00 94.56 150 GLU A O 1
ATOM 1187 N N . THR A 1 151 ? -11.795 5.970 -2.424 1.00 95.31 151 THR A N 1
ATOM 1188 C CA . THR A 1 151 ? -10.343 5.852 -2.291 1.00 95.31 151 THR A CA 1
ATOM 1189 C C . THR A 1 151 ? -9.703 7.219 -2.039 1.00 95.31 151 THR A C 1
ATOM 1191 O O . THR A 1 151 ? -9.847 8.140 -2.843 1.00 95.31 151 THR A O 1
ATOM 1194 N N . GLU A 1 152 ? -8.915 7.333 -0.971 1.00 95.62 152 GLU A N 1
ATOM 1195 C CA . GLU A 1 152 ? -8.212 8.559 -0.583 1.00 95.62 152 GLU A CA 1
ATOM 1196 C C . GLU A 1 152 ? -6.696 8.392 -0.731 1.00 95.62 152 GLU A C 1
ATOM 1198 O O . GLU A 1 152 ? -6.098 7.481 -0.163 1.00 95.62 152 GLU A O 1
ATOM 1203 N N . ASN A 1 153 ? -6.039 9.300 -1.454 1.00 96.38 153 ASN A N 1
ATOM 1204 C CA . ASN A 1 153 ? -4.578 9.322 -1.545 1.00 96.38 153 ASN A CA 1
ATOM 1205 C C . ASN A 1 153 ? -3.971 10.053 -0.346 1.00 96.38 153 ASN A C 1
ATOM 1207 O O . ASN A 1 153 ? -4.244 11.235 -0.138 1.00 96.38 153 ASN A O 1
ATOM 1211 N N . ILE A 1 154 ? -3.078 9.390 0.387 1.00 96.38 154 ILE A N 1
ATOM 1212 C CA . ILE A 1 154 ? -2.344 9.990 1.502 1.00 96.38 154 ILE A CA 1
ATOM 1213 C C . ILE A 1 154 ? -0.843 10.064 1.209 1.00 96.38 154 ILE A C 1
ATOM 1215 O O . ILE A 1 154 ? -0.246 9.170 0.609 1.00 96.38 154 ILE A O 1
ATOM 1219 N N . SER A 1 155 ? -0.222 11.156 1.654 1.00 96.00 155 SER A N 1
ATOM 1220 C CA . SER A 1 155 ? 1.220 11.400 1.568 1.00 96.00 155 SER A CA 1
ATOM 1221 C C . SER A 1 155 ? 1.685 12.046 2.869 1.00 96.00 155 SER A C 1
ATOM 1223 O O . SER A 1 155 ? 1.600 13.262 3.030 1.00 96.00 155 SER A O 1
ATOM 1225 N N . ILE A 1 156 ? 2.151 11.228 3.811 1.00 94.19 156 ILE A N 1
ATOM 1226 C CA . ILE A 1 156 ? 2.361 11.631 5.205 1.00 94.19 156 ILE A CA 1
ATOM 1227 C C . ILE A 1 156 ? 3.855 11.585 5.546 1.00 94.19 156 ILE A C 1
ATOM 1229 O O . ILE A 1 156 ? 4.461 10.514 5.446 1.00 94.19 156 ILE A O 1
ATOM 1233 N N . PRO A 1 157 ? 4.474 12.704 5.964 1.00 92.56 157 PRO A N 1
ATOM 1234 C CA . PRO A 1 157 ? 5.830 12.694 6.503 1.00 92.56 157 PRO A CA 1
ATOM 1235 C C . PRO A 1 157 ? 5.922 11.802 7.746 1.00 92.56 157 PRO A C 1
ATOM 1237 O O . PRO A 1 157 ? 5.131 11.941 8.679 1.00 92.56 157 PRO A O 1
ATOM 1240 N N . LEU A 1 158 ? 6.897 10.894 7.780 1.00 91.00 158 LEU A N 1
ATOM 1241 C CA . LEU A 1 158 ? 7.118 10.047 8.948 1.00 91.00 158 LEU A CA 1
ATOM 1242 C C . LEU A 1 158 ? 7.859 10.839 10.033 1.00 91.00 158 LEU A C 1
ATOM 1244 O O . LEU A 1 158 ? 8.868 11.482 9.727 1.00 91.00 158 LEU A O 1
ATOM 1248 N N . PRO A 1 159 ? 7.449 10.729 11.308 1.00 89.25 159 PRO A N 1
ATOM 1249 C CA . PRO A 1 159 ? 8.273 11.200 12.415 1.00 89.25 159 PRO A CA 1
ATOM 1250 C C . PRO A 1 159 ? 9.573 10.376 12.541 1.00 89.25 159 PRO A C 1
ATOM 1252 O O . PRO A 1 159 ? 9.804 9.390 11.836 1.00 89.25 159 PRO A O 1
ATOM 1255 N N . SER A 1 160 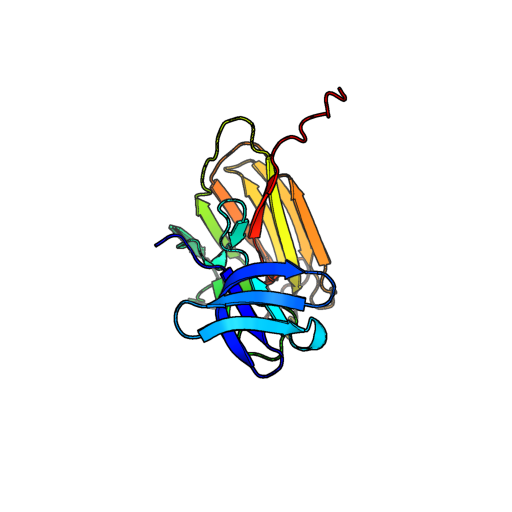? 10.450 10.768 13.464 1.00 85.06 160 SER A N 1
ATOM 1256 C CA . SER A 1 160 ? 11.657 9.997 13.786 1.00 85.06 160 SER A CA 1
ATOM 1257 C C . SER A 1 160 ? 11.305 8.637 14.400 1.00 85.06 160 SER A C 1
ATOM 1259 O O . SER A 1 160 ? 10.451 8.548 15.279 1.00 85.06 160 SER A O 1
ATOM 1261 N N . GLY A 1 161 ? 11.991 7.577 13.968 1.00 86.50 161 GLY A N 1
ATOM 1262 C CA . GLY A 1 161 ? 11.759 6.199 14.426 1.00 86.50 161 GLY A CA 1
ATOM 1263 C C . GLY A 1 161 ? 11.830 5.200 13.275 1.00 86.50 161 GLY A C 1
ATOM 1264 O O . GLY A 1 161 ? 11.809 5.600 12.120 1.00 86.50 161 GLY A O 1
ATOM 1265 N N . ASN A 1 162 ? 11.950 3.901 13.549 1.00 88.56 162 ASN A N 1
ATOM 1266 C CA . ASN A 1 162 ? 12.148 2.898 12.487 1.00 88.56 162 ASN A CA 1
ATOM 1267 C C . ASN A 1 162 ? 11.152 1.747 12.521 1.00 88.56 162 ASN A C 1
ATOM 1269 O O . ASN A 1 162 ? 11.249 0.862 11.685 1.00 88.56 162 ASN A O 1
ATOM 1273 N N . ASP A 1 163 ? 10.202 1.759 13.445 1.00 90.38 163 ASP A N 1
ATOM 1274 C CA . ASP A 1 163 ? 9.211 0.698 13.566 1.00 90.38 163 ASP A CA 1
ATOM 1275 C C . ASP A 1 163 ? 7.853 1.270 13.169 1.00 90.38 163 ASP A C 1
ATOM 1277 O O . ASP A 1 163 ? 7.172 1.876 13.992 1.00 90.38 163 ASP A O 1
ATOM 1281 N N . LEU A 1 164 ? 7.486 1.146 11.893 1.00 93.12 164 LEU A N 1
ATOM 1282 C CA . LEU A 1 164 ? 6.154 1.529 11.432 1.00 93.12 164 LEU A CA 1
ATOM 1283 C C . LEU A 1 164 ? 5.158 0.469 11.891 1.00 93.12 164 LEU A C 1
ATOM 1285 O O . LEU A 1 164 ? 5.341 -0.721 11.639 1.00 93.12 164 LEU A O 1
ATOM 1289 N N . VAL A 1 165 ? 4.104 0.917 12.555 1.00 94.69 165 VAL A N 1
ATOM 1290 C CA . VAL A 1 165 ? 3.001 0.092 13.024 1.00 94.69 165 VAL A CA 1
ATOM 1291 C C . VAL A 1 165 ? 1.747 0.515 12.277 1.00 94.69 165 VAL A C 1
ATOM 1293 O O . VAL A 1 165 ? 1.389 1.693 12.295 1.00 94.69 165 VAL A O 1
ATOM 1296 N N . VAL A 1 166 ? 1.101 -0.447 11.627 1.00 95.44 166 VAL A N 1
ATOM 1297 C CA . VAL A 1 166 ? -0.212 -0.287 11.003 1.00 95.44 166 VAL A CA 1
ATOM 1298 C C . VAL A 1 166 ? -1.192 -1.104 11.828 1.00 95.44 166 VAL A C 1
ATOM 1300 O O . VAL A 1 166 ? -1.078 -2.325 11.888 1.00 95.44 166 VAL A O 1
ATOM 1303 N N . SER A 1 167 ? -2.132 -0.438 12.481 1.00 95.31 167 SER A N 1
ATOM 1304 C CA . SER A 1 167 ? -3.200 -1.095 13.230 1.00 95.31 167 SER A CA 1
ATOM 1305 C C . SER A 1 167 ? -4.517 -0.854 12.519 1.00 95.31 167 SER A C 1
ATOM 1307 O O . SER A 1 167 ? -4.814 0.288 12.166 1.00 95.31 167 SER A O 1
ATOM 1309 N N . VAL A 1 168 ? -5.304 -1.906 12.328 1.00 95.56 168 VAL A N 1
ATOM 1310 C CA . VAL A 1 168 ? -6.681 -1.783 11.851 1.00 95.56 168 VAL A CA 1
ATOM 1311 C C . VAL A 1 168 ? -7.616 -2.386 12.878 1.00 95.56 168 VAL A C 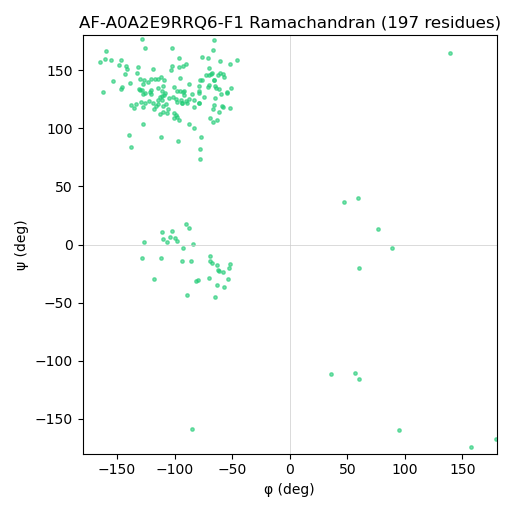1
ATOM 1313 O O . VAL A 1 168 ? -7.426 -3.517 13.318 1.00 95.56 168 VAL A O 1
ATOM 1316 N N . ASP A 1 169 ? -8.635 -1.619 13.239 1.00 94.75 169 ASP A N 1
ATOM 1317 C CA . ASP A 1 169 ? -9.707 -1.991 14.154 1.00 94.75 169 ASP A CA 1
ATOM 1318 C C . ASP A 1 169 ? -11.069 -1.781 13.505 1.00 94.75 169 ASP A C 1
ATOM 1320 O O . ASP A 1 169 ? -11.188 -1.171 12.441 1.0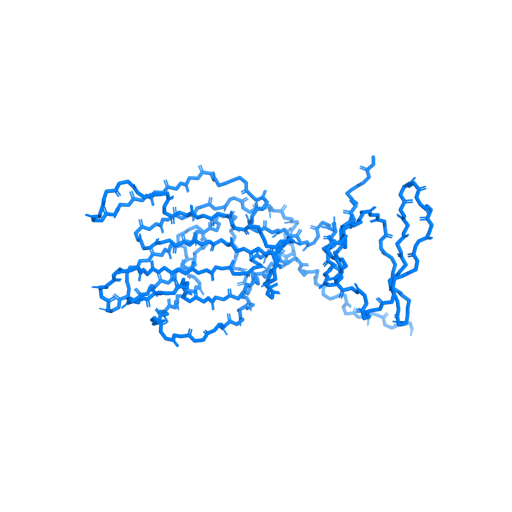0 94.75 169 ASP A O 1
ATOM 1324 N N . PHE A 1 170 ? -12.117 -2.296 14.143 1.00 94.25 170 PHE A N 1
ATOM 1325 C CA . PHE A 1 170 ? -13.472 -2.008 13.703 1.00 94.25 170 PHE A CA 1
ATOM 1326 C C . PHE A 1 170 ? -13.788 -0.516 13.890 1.00 94.25 170 PHE A C 1
ATOM 1328 O O . PHE A 1 170 ? -13.369 0.107 14.867 1.00 94.25 170 PHE A O 1
ATOM 1335 N N . GLY A 1 171 ? -14.522 0.060 12.940 1.00 93.69 171 GLY A N 1
ATOM 1336 C CA . GLY A 1 171 ? -15.111 1.390 13.070 1.00 93.69 171 GLY A CA 1
ATOM 1337 C C . GLY A 1 171 ? -16.458 1.352 13.797 1.00 93.69 171 GLY A C 1
ATOM 1338 O O . GLY A 1 171 ? -16.766 0.408 14.527 1.00 93.69 171 GLY A O 1
ATOM 1339 N N . LYS A 1 172 ? -17.281 2.388 13.596 1.00 93.88 172 LYS A N 1
ATOM 1340 C CA . LYS A 1 172 ? -18.580 2.507 14.276 1.00 93.88 172 LYS A CA 1
ATOM 1341 C C . LYS A 1 172 ? -19.556 1.408 13.861 1.00 93.88 172 LYS A C 1
ATOM 1343 O O . LYS A 1 172 ? -20.219 0.822 14.718 1.00 93.88 172 LYS A O 1
ATOM 1348 N N . ARG A 1 173 ? -19.658 1.117 12.561 1.00 93.62 173 ARG A N 1
ATOM 1349 C CA . ARG A 1 173 ? -20.516 0.048 12.042 1.00 93.62 173 ARG A CA 1
ATOM 1350 C C . ARG A 1 173 ? -19.814 -1.307 12.130 1.00 93.62 173 ARG A C 1
ATOM 1352 O O . ARG A 1 173 ? -19.019 -1.672 11.266 1.00 93.62 173 ARG A O 1
ATOM 1359 N N . LEU A 1 174 ? -20.171 -2.079 13.154 1.00 91.00 174 LEU A N 1
ATOM 1360 C CA . LEU A 1 174 ? -19.678 -3.441 13.379 1.00 91.00 174 LEU A CA 1
ATOM 1361 C C . LEU A 1 174 ? -20.379 -4.453 12.459 1.00 91.00 174 LEU A C 1
ATOM 1363 O O . LEU A 1 174 ? -21.338 -5.111 12.854 1.00 91.00 174 LEU A O 1
ATOM 1367 N N . SER A 1 175 ? -19.907 -4.571 11.220 1.00 90.06 175 SER A N 1
ATOM 1368 C CA . SER A 1 175 ? -20.407 -5.543 10.241 1.00 90.06 175 SER A CA 1
ATOM 1369 C C . SER A 1 175 ? -19.255 -6.125 9.422 1.00 90.06 175 SER A C 1
ATOM 1371 O O . SER A 1 175 ? -18.231 -5.469 9.247 1.00 90.06 175 SER A O 1
ATOM 1373 N N . TYR A 1 176 ? -19.407 -7.361 8.945 1.00 84.69 176 TYR A N 1
ATOM 1374 C CA . TYR A 1 176 ? -18.387 -8.090 8.184 1.00 84.69 176 TYR A CA 1
ATOM 1375 C C . TYR A 1 176 ? -18.927 -8.473 6.796 1.00 84.69 176 TYR A C 1
ATOM 1377 O O . TYR A 1 176 ? -20.094 -8.864 6.717 1.00 84.69 176 TYR A O 1
ATOM 1385 N N . PRO A 1 177 ? -18.117 -8.428 5.718 1.00 88.75 177 PRO A N 1
ATOM 1386 C CA . PRO A 1 177 ? -16.687 -8.086 5.673 1.00 88.75 177 PRO A CA 1
ATOM 1387 C C . PRO A 1 177 ? -16.400 -6.604 5.939 1.00 88.75 177 PRO A C 1
ATOM 1389 O O . PRO A 1 177 ? -17.248 -5.757 5.685 1.00 88.75 177 PRO A O 1
ATOM 1392 N N . CYS A 1 178 ? -15.216 -6.296 6.470 1.00 92.19 178 CYS A N 1
ATOM 1393 C CA . CYS A 1 178 ? -14.672 -4.938 6.572 1.00 92.19 178 CYS A CA 1
ATOM 1394 C C . CYS A 1 178 ? -13.151 -4.975 6.766 1.00 92.19 178 CYS A C 1
ATOM 1396 O O . CYS A 1 178 ? -12.595 -6.004 7.147 1.00 92.19 178 CYS A O 1
ATOM 1398 N N . GLY A 1 179 ? -12.476 -3.866 6.469 1.00 94.31 179 GLY A N 1
ATOM 1399 C CA . GLY A 1 179 ? -11.019 -3.746 6.494 1.00 94.31 179 GLY A CA 1
ATOM 1400 C C . GLY A 1 179 ? -10.542 -2.596 5.618 1.00 94.31 179 GLY A C 1
ATOM 1401 O O . GLY A 1 179 ? -11.357 -1.860 5.059 1.00 94.31 179 GLY A O 1
ATOM 1402 N N . VAL A 1 180 ? -9.226 -2.474 5.477 1.00 97.31 180 VAL A N 1
ATOM 1403 C CA . VAL A 1 180 ? -8.582 -1.405 4.708 1.00 97.31 180 VAL A CA 1
ATOM 1404 C C . VAL A 1 180 ? -7.614 -1.995 3.693 1.00 97.31 180 VAL A C 1
ATOM 1406 O O . VAL A 1 180 ? -6.752 -2.793 4.058 1.00 97.31 180 VAL A O 1
ATOM 1409 N N . ASP A 1 181 ? -7.726 -1.566 2.441 1.00 96.69 181 ASP A N 1
ATOM 1410 C CA . ASP A 1 181 ? -6.709 -1.777 1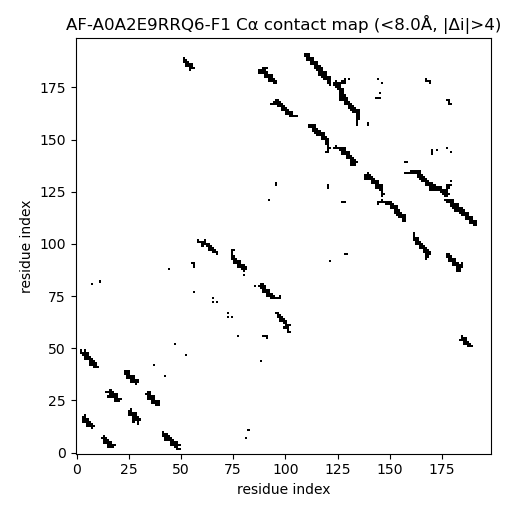.417 1.00 96.69 181 ASP A CA 1
ATOM 1411 C C . ASP A 1 181 ? -5.784 -0.553 1.370 1.00 96.69 181 ASP A C 1
ATOM 1413 O O . ASP A 1 181 ? -6.215 0.580 1.152 1.00 96.69 181 ASP A O 1
ATOM 1417 N N . MET A 1 182 ? -4.489 -0.788 1.585 1.00 97.25 182 MET A N 1
ATOM 1418 C CA . MET A 1 182 ? -3.425 0.193 1.372 1.00 97.25 182 MET A CA 1
ATOM 1419 C C . MET A 1 182 ? -2.811 -0.044 -0.009 1.00 97.25 182 MET A C 1
ATOM 1421 O O . MET A 1 182 ? -1.861 -0.821 -0.162 1.00 97.25 182 MET A O 1
ATOM 1425 N N . HIS A 1 183 ? -3.375 0.593 -1.029 1.00 96.19 183 HIS A N 1
ATOM 1426 C CA . HIS A 1 183 ? -2.907 0.482 -2.406 1.00 96.19 183 HIS A CA 1
ATOM 1427 C C . HIS A 1 183 ? -1.563 1.180 -2.590 1.00 96.19 183 HIS A C 1
ATOM 1429 O O . HIS A 1 183 ? -1.340 2.285 -2.081 1.00 96.19 183 HIS A O 1
ATOM 1435 N N . ASP A 1 184 ? -0.673 0.510 -3.321 1.00 94.12 184 ASP A N 1
ATOM 1436 C CA . ASP A 1 184 ? 0.642 1.004 -3.726 1.00 94.12 184 ASP A CA 1
ATOM 1437 C C . ASP A 1 184 ? 1.438 1.641 -2.582 1.00 94.12 184 ASP A C 1
ATOM 1439 O O . ASP A 1 184 ? 2.148 2.632 -2.757 1.00 94.12 184 ASP A O 1
ATOM 1443 N N . ALA A 1 185 ? 1.307 1.068 -1.383 1.00 94.19 185 ALA A N 1
ATOM 1444 C CA . ALA A 1 185 ? 1.912 1.610 -0.185 1.00 94.19 185 ALA A CA 1
ATOM 1445 C C . ALA A 1 185 ? 3.441 1.540 -0.261 1.00 94.19 185 ALA A C 1
ATOM 1447 O O . ALA A 1 185 ? 4.029 0.460 -0.363 1.00 94.19 185 ALA A O 1
ATOM 1448 N N . HIS A 1 186 ? 4.101 2.695 -0.187 1.00 92.12 186 HIS A N 1
ATOM 1449 C CA . HIS A 1 186 ? 5.554 2.794 -0.253 1.00 92.12 186 HIS A CA 1
ATOM 1450 C C . HIS A 1 186 ? 6.106 3.951 0.579 1.00 92.12 186 HIS A C 1
ATOM 1452 O O . HIS A 1 186 ? 5.458 4.969 0.823 1.00 92.12 186 HIS A O 1
ATOM 1458 N N . LEU A 1 187 ? 7.359 3.793 0.992 1.00 90.56 187 LEU A N 1
ATOM 1459 C CA . LEU A 1 187 ? 8.176 4.855 1.554 1.00 90.56 187 LEU A CA 1
ATOM 1460 C C . LEU A 1 187 ? 8.977 5.526 0.449 1.00 90.56 187 LEU A C 1
ATOM 1462 O O . LEU A 1 187 ? 9.703 4.847 -0.277 1.00 90.56 187 LEU A O 1
ATOM 1466 N N . ALA A 1 188 ? 8.903 6.849 0.389 1.00 89.00 188 ALA A N 1
ATOM 1467 C CA . ALA A 1 188 ? 9.764 7.688 -0.429 1.00 89.00 188 ALA A CA 1
ATOM 1468 C C . ALA A 1 188 ? 10.743 8.457 0.469 1.00 89.00 188 ALA A C 1
ATOM 1470 O O . ALA A 1 188 ? 10.339 9.074 1.457 1.00 89.00 188 ALA A O 1
ATOM 1471 N N . TRP A 1 189 ? 12.032 8.424 0.130 1.00 85.19 189 TRP A N 1
ATOM 1472 C CA . TRP A 1 189 ? 13.061 9.245 0.765 1.00 85.19 189 TRP A CA 1
ATOM 1473 C C . TRP A 1 189 ? 13.240 10.525 -0.036 1.00 85.19 189 TRP A C 1
ATOM 1475 O O . TRP A 1 189 ? 13.608 10.488 -1.213 1.00 85.19 189 TRP A O 1
ATOM 1485 N N . THR A 1 190 ? 13.036 11.652 0.625 1.00 75.62 190 THR A N 1
ATOM 1486 C CA . THR A 1 190 ? 13.337 12.969 0.082 1.00 75.62 190 THR A CA 1
ATOM 1487 C C . THR A 1 190 ? 14.693 13.407 0.613 1.00 75.62 190 THR A C 1
ATOM 1489 O O . THR A 1 190 ? 14.920 13.448 1.820 1.00 75.62 190 THR A O 1
ATOM 1492 N N . SER A 1 191 ? 15.624 13.707 -0.292 1.00 62.31 191 SER A N 1
ATOM 1493 C CA . SER A 1 191 ? 16.831 14.436 0.094 1.00 62.31 191 SER A CA 1
ATOM 1494 C C . SER A 1 191 ? 16.438 15.878 0.424 1.00 62.31 191 SER A C 1
ATOM 1496 O O . SER A 1 191 ? 15.534 16.404 -0.234 1.00 62.31 191 SER A O 1
ATOM 1498 N N . PRO A 1 192 ? 17.094 16.539 1.392 1.00 55.25 192 PRO A N 1
ATOM 1499 C CA . PRO A 1 192 ? 16.962 17.980 1.522 1.00 55.25 192 PRO A CA 1
ATOM 1500 C C . PRO A 1 192 ? 17.326 18.619 0.180 1.00 55.25 192 PRO A C 1
ATOM 1502 O O . PRO A 1 192 ? 18.327 18.259 -0.447 1.00 55.25 192 PRO A O 1
ATOM 1505 N N . GLN A 1 193 ? 16.462 19.514 -0.288 1.00 44.38 193 GLN A N 1
ATOM 1506 C CA . GLN A 1 193 ? 16.715 20.324 -1.468 1.00 44.38 193 GLN A CA 1
ATOM 1507 C C . GLN A 1 193 ? 18.013 21.094 -1.191 1.00 44.38 193 GLN A C 1
ATOM 1509 O O . GLN A 1 193 ? 18.088 21.828 -0.208 1.00 44.38 193 GLN A O 1
ATOM 1514 N N . GLN A 1 194 ? 19.064 20.877 -1.987 1.00 38.91 194 GLN A N 1
ATOM 1515 C CA . GLN A 1 194 ? 20.182 21.815 -1.984 1.00 38.91 194 GLN A CA 1
ATOM 1516 C C . GLN A 1 194 ? 19.604 23.134 -2.490 1.00 38.91 194 GLN A C 1
ATOM 1518 O O . GLN A 1 194 ? 19.257 23.236 -3.667 1.00 38.91 194 GLN A O 1
ATOM 1523 N N . GLU A 1 195 ? 19.429 24.107 -1.595 1.00 35.41 195 GLU A N 1
ATOM 1524 C CA . GLU A 1 195 ? 19.245 25.494 -2.002 1.00 35.41 195 GLU A CA 1
ATOM 1525 C C . GLU A 1 195 ? 20.403 25.833 -2.940 1.00 35.41 195 GLU A C 1
ATOM 1527 O O . GLU A 1 195 ? 21.578 25.689 -2.593 1.00 35.41 195 GLU A O 1
ATOM 1532 N N . GLY A 1 196 ? 20.052 26.148 -4.185 1.00 34.69 196 GLY A N 1
ATOM 1533 C CA . GLY A 1 196 ? 21.014 26.404 -5.237 1.00 34.69 196 GLY A CA 1
ATOM 1534 C C . GLY A 1 196 ? 21.875 27.604 -4.874 1.00 34.69 196 GLY A C 1
ATOM 1535 O O . GLY A 1 196 ? 21.392 28.731 -4.853 1.00 34.69 196 GLY A O 1
ATOM 1536 N N . GLY A 1 197 ? 23.165 27.365 -4.655 1.00 35.75 197 GLY A N 1
ATOM 1537 C CA . GLY A 1 197 ? 24.167 28.383 -4.928 1.00 35.75 197 GLY A CA 1
ATOM 1538 C C . GLY A 1 197 ? 24.194 28.597 -6.437 1.00 35.75 197 GLY A C 1
ATOM 1539 O O . GLY A 1 197 ? 24.645 27.720 -7.173 1.00 35.75 197 GLY A O 1
ATOM 1540 N N . GLN A 1 198 ? 23.640 29.717 -6.902 1.00 31.77 198 GLN A N 1
ATOM 1541 C CA . GLN A 1 198 ? 23.892 30.193 -8.260 1.00 31.77 198 GLN A CA 1
ATOM 1542 C C . GLN A 1 198 ? 25.360 30.648 -8.387 1.00 31.77 198 GLN A C 1
ATOM 1544 O O . GLN A 1 198 ? 25.918 31.124 -7.395 1.00 31.77 198 GLN A O 1
ATOM 1549 N N . PRO A 1 199 ? 25.980 30.467 -9.569 1.00 42.91 199 PRO A N 1
ATOM 1550 C CA . PRO A 1 199 ? 27.325 30.959 -9.871 1.00 42.91 199 PRO A CA 1
ATOM 1551 C C . PRO A 1 199 ? 27.403 32.488 -9.951 1.00 42.91 199 PRO A C 1
ATOM 1553 O O . PRO A 1 199 ? 26.370 33.125 -10.261 1.00 42.91 199 PRO A O 1
#

Nearest PDB structures (foldseek):
  7jrl-assembly1_A  TM=6.188E-01  e=2.963E-06  Clostridium perfringens ATCC 13124
  7js4-assembly1_A  TM=6.270E-01  e=4.681E-06  Clostridium perfringens ATCC 13124
  7jrm-assembly1_A  TM=6.049E-01  e=4.925E-06  Clostridium perfringens ATCC 13124
  8a28-assembly1_A  TM=3.766E-01  e=1.457E-03  Limulus polyphemus
  4ht1-assembly1_T  TM=4.092E-01  e=5.371E-02  Homo sapiens

Radius of gyration: 19.14 Å; Cα contacts (8 Å, |Δi|>4): 459; chains: 1; bounding box: 48×49×48 Å

pLDDT: mean 85.19, std 14.25, range [31.77, 98.19]

Sequence (199 aa):
KGPMDEIGLVDGSILRGKVGLEDEKIILGHPVLETVDIPWEKLRYLIRSDKRTRWLNDFQDRKMDTSGPLGKHPGVEHLDFRKADKPSLSAVRVFPQTVLRYKLPTKGQNDSRVLRTSLSPVPGSLGDATITLSLGNKEFYKKELSAESETENISIPLPSGNDLVVSVDFGKRLSYPCGVDMHDAHLAWTSPQQEGGQP

Secondary structure (DSSP, 8-state):
----EEEEETTS-EEEEEEEEETTEEEEEETTTEEEEEEGGGEEEEE---TTEEEGGGSPP-EEEE--TTS----EEEEE-TTSS-SSSEEEEE-SSEEEEEEPPPPPTT-EEEEEEEEEEPTT--S-EEEEEEETTEEEEEEEE-TTPPPEEEEEE--S-SEEEEEEEE-SS--SS--EEEEEEEEEEEPPP------

Foldseek 3Di:
DAAWKWWAFPVLDIATAHWDDDDQWIWGCGPPVGTDTGGPNGTLDIGDPDPFKDFPLPFDFPDKDADDPVPDDPQWDWAACSRPPDSFRIWIWGFARMKTKGQADDDDPQKWKKKKWKKAKDPPDPFKKKKWKAAPPHTDDIDIHGNPRDIDIDIGTDDDHGIIMIHMHTDPGPDPPITMIGTRIMMGIDHPPPPDPDD

Solvent-accessible surface area (backbone atoms only — not comparable to full-atom values): 11152 Å² total; per-residue (Å²): 134,79,77,55,23,39,37,33,32,71,88,63,50,75,52,60,21,51,75,46,83,50,95,74,28,37,39,31,45,26,94,85,70,45,73,42,82,40,47,54,91,46,52,63,45,77,47,75,50,53,92,47,54,48,50,56,89,75,52,78,79,74,49,77,52,71,67,51,98,86,52,97,65,82,41,54,45,83,44,78,24,76,84,46,100,52,97,46,54,29,29,47,35,36,25,41,42,19,40,41,39,42,79,51,85,84,70,64,100,72,58,47,41,31,44,33,30,34,41,29,40,34,92,80,25,64,8,16,17,26,44,36,37,22,42,64,91,44,74,80,46,73,48,77,40,43,43,83,45,70,76,43,83,46,77,44,74,58,73,87,70,45,36,42,28,46,36,24,31,68,32,90,46,87,42,78,53,39,18,39,27,32,28,55,32,25,40,37,54,45,72,73,78,77,78,77,81,76,134

Mean predicted aligned error: 7.91 Å